Protein AF-A0A0D3FKT0-F1 (afdb_monomer)

Solvent-accessible surface area (backbone atoms only — not comparable to full-atom values): 11173 Å² total; per-residue (Å²): 140,78,88,78,88,78,88,80,82,78,73,91,83,66,67,69,68,57,51,53,51,50,54,48,52,31,49,53,40,42,51,51,52,52,51,52,50,49,51,51,51,47,45,71,74,46,76,48,68,84,78,52,82,82,67,52,76,68,54,46,69,65,47,48,63,56,52,58,47,51,55,48,51,50,45,38,72,75,40,48,54,61,45,40,11,54,54,31,15,48,52,30,25,51,51,42,51,53,50,42,39,74,74,69,36,56,91,43,61,66,63,62,68,60,24,51,52,38,15,49,45,17,28,63,47,52,14,48,49,51,53,56,48,51,56,50,51,53,71,73,56,78,69,85,55,82,72,47,53,63,53,48,51,54,47,46,62,48,55,48,47,54,53,48,52,54,51,49,49,54,51,50,29,62,75,66,72,53,58,74,66,59,43,54,50,53,46,61,67,50,52,55,59,62,67,70,74,110

Sequence (198 aa):
MGGGGFAGGSGGAGAGGGDGNKMLDRGINTAIVLGASTYALTKLLTVDHDYWHGWTIFEILRYMPEHNWSAYEEALKTNPVLAKMMISGVVYSLGDWIAQCYEGKPIFEFDRARMFRSGLVGFTLHGSLSHYYYHFCEALFPFKDWWVVPAKVVFDQTAWSAIWNSIYFVVLGFLRLESPATISSELKSTFWPMLTCS

Radius of gyration: 25.3 Å; Cα contacts (8 Å, |Δi|>4): 107; chains: 1; bounding box: 76×32×95 Å

Structure (mmCIF, N/CA/C/O backbone):
data_AF-A0A0D3FKT0-F1
#
_entry.id   AF-A0A0D3FKT0-F1
#
loop_
_atom_site.group_PDB
_atom_site.id
_atom_site.type_symbol
_atom_site.label_atom_id
_atom_site.label_alt_id
_atom_site.label_comp_id
_atom_site.label_asym_id
_atom_site.label_entity_id
_atom_site.label_seq_id
_atom_site.pdbx_PDB_ins_code
_atom_site.Cartn_x
_atom_site.Cartn_y
_atom_site.Cartn_z
_atom_site.occupancy
_atom_site.B_iso_or_equiv
_atom_site.auth_seq_id
_atom_site.auth_comp_id
_atom_site.auth_asym_id
_atom_site.auth_atom_id
_atom_site.pdbx_PDB_model_num
ATOM 1 N N . MET A 1 1 ? -42.216 19.915 60.630 1.00 38.91 1 MET A N 1
ATOM 2 C CA . MET A 1 1 ? -42.063 18.443 60.610 1.00 38.91 1 MET A CA 1
ATOM 3 C C . MET A 1 1 ? -41.826 18.056 59.160 1.00 38.91 1 MET A C 1
ATOM 5 O O . MET A 1 1 ? -42.691 18.346 58.359 1.00 38.91 1 MET A O 1
ATOM 9 N N . GLY A 1 2 ? -40.697 17.538 58.697 1.00 36.97 2 GLY A N 1
ATOM 10 C CA . GLY A 1 2 ? -39.492 17.031 59.340 1.00 36.97 2 GLY A CA 1
ATOM 11 C C . GLY A 1 2 ? -38.895 15.977 58.399 1.00 36.97 2 GLY A C 1
ATOM 12 O O . GLY A 1 2 ? -39.634 15.098 57.978 1.00 36.97 2 GLY A O 1
ATOM 13 N N . GLY A 1 3 ? -37.591 16.084 58.114 1.00 33.41 3 GLY A N 1
ATOM 14 C CA . GLY A 1 3 ? -36.742 15.036 57.521 1.00 33.41 3 GLY A CA 1
ATOM 15 C C . GLY A 1 3 ? -36.955 14.785 56.023 1.00 33.41 3 GLY A C 1
ATOM 16 O O . GLY A 1 3 ? -38.069 14.803 55.532 1.00 33.41 3 GLY A O 1
ATOM 17 N N . GLY A 1 4 ? -35.944 14.539 55.205 1.00 33.16 4 GLY A N 1
ATOM 18 C CA . GLY A 1 4 ? -34.535 14.248 55.440 1.00 33.16 4 GLY A CA 1
ATOM 19 C C . GLY A 1 4 ? -34.000 13.722 54.108 1.00 33.16 4 GLY A C 1
ATOM 20 O O . GLY A 1 4 ? -34.678 12.947 53.437 1.00 33.16 4 GLY A O 1
ATOM 21 N N . GLY A 1 5 ? -32.850 14.229 53.672 1.00 43.78 5 GLY A N 1
ATOM 22 C CA . GLY A 1 5 ? -32.293 13.914 52.362 1.00 43.78 5 GLY A CA 1
ATOM 23 C C . GLY A 1 5 ? -31.840 12.464 52.219 1.00 43.78 5 GLY A C 1
ATOM 24 O O . GLY A 1 5 ? -31.496 11.811 53.197 1.00 43.78 5 GLY A O 1
ATOM 25 N N . PHE A 1 6 ? -31.740 12.021 50.969 1.00 39.00 6 PHE A N 1
ATOM 26 C CA . PHE A 1 6 ? -30.767 11.016 50.562 1.00 39.00 6 PHE A CA 1
ATOM 27 C C . PHE A 1 6 ? -30.129 11.465 49.251 1.00 39.00 6 PHE A C 1
ATOM 29 O O . PHE A 1 6 ? -30.725 11.406 48.178 1.00 39.00 6 PHE A O 1
ATOM 36 N N . ALA A 1 7 ? -28.898 11.957 49.377 1.00 47.25 7 ALA A N 1
ATOM 37 C CA . ALA A 1 7 ? -27.956 12.059 48.282 1.00 47.25 7 ALA A CA 1
ATOM 38 C C . ALA A 1 7 ? -27.556 10.632 47.883 1.00 47.25 7 ALA A C 1
ATOM 40 O O . ALA A 1 7 ? -26.852 9.947 48.621 1.00 47.25 7 ALA A O 1
ATOM 41 N N . GLY A 1 8 ? -28.037 10.175 46.730 1.00 36.03 8 GLY A N 1
ATOM 42 C CA . GLY A 1 8 ? -27.595 8.940 46.092 1.00 36.03 8 GLY A CA 1
ATOM 43 C C . GLY A 1 8 ? -26.526 9.248 45.055 1.00 36.03 8 GLY A C 1
ATOM 44 O O . GLY A 1 8 ? -26.800 9.227 43.861 1.00 36.03 8 GLY A O 1
ATOM 45 N N . GLY A 1 9 ? -25.319 9.582 45.510 1.00 43.28 9 GLY A N 1
ATOM 46 C CA . GLY A 1 9 ? -24.141 9.569 44.654 1.00 43.28 9 GLY A CA 1
ATOM 47 C C . GLY A 1 9 ? -23.719 8.125 44.392 1.00 43.28 9 GLY A C 1
ATOM 48 O O . GLY A 1 9 ? -23.106 7.503 45.250 1.00 43.28 9 GLY A O 1
ATOM 49 N N . SER A 1 10 ? -24.024 7.600 43.208 1.00 41.62 10 SER A N 1
ATOM 50 C CA . SER A 1 10 ? -23.277 6.493 42.602 1.00 41.62 10 SER A CA 1
ATOM 51 C C . SER A 1 10 ? -22.387 7.128 41.529 1.00 41.62 10 SER A C 1
ATOM 53 O O . SER A 1 10 ? -22.846 7.446 40.438 1.00 41.62 10 SER A O 1
ATOM 55 N N . GLY A 1 11 ? -21.156 7.529 41.836 1.00 36.78 11 GLY A N 1
ATOM 56 C CA . GLY A 1 11 ? -20.119 6.604 42.278 1.00 36.78 11 GLY A CA 1
ATOM 57 C C . GLY A 1 11 ? -19.616 5.874 41.039 1.00 36.78 11 GLY A C 1
ATOM 58 O O . GLY A 1 11 ? -20.081 4.781 40.732 1.00 36.78 11 GLY A O 1
ATOM 59 N N . GLY A 1 12 ? -18.747 6.548 40.282 1.00 46.91 12 GLY A N 1
ATOM 60 C CA . GLY A 1 12 ? -18.164 6.042 39.049 1.00 46.91 12 GLY A CA 1
ATOM 61 C C . GLY A 1 12 ? -17.450 4.710 39.264 1.00 46.91 12 GLY A C 1
ATOM 62 O O . GLY A 1 12 ? -16.476 4.626 40.003 1.00 46.91 12 GLY A O 1
ATOM 63 N N . ALA A 1 13 ? -17.919 3.683 38.568 1.00 44.53 13 ALA A N 1
ATOM 64 C CA . ALA A 1 13 ? -17.244 2.405 38.415 1.00 44.53 13 ALA A CA 1
ATOM 65 C C . ALA A 1 13 ? -17.418 1.978 36.953 1.00 44.53 13 ALA A C 1
ATOM 67 O O . ALA A 1 13 ? -18.362 1.286 36.591 1.00 44.53 13 ALA A O 1
ATOM 68 N N . GLY A 1 14 ? -16.550 2.494 36.083 1.00 42.53 14 GLY A N 1
ATOM 69 C CA . GLY A 1 14 ? -16.588 2.190 34.647 1.00 42.53 14 GLY A CA 1
ATOM 70 C C . GLY A 1 14 ? -15.489 2.859 33.821 1.00 42.53 14 GLY A C 1
ATOM 71 O O . GLY A 1 14 ? -15.154 2.371 32.749 1.00 42.53 14 GLY A O 1
ATOM 72 N N . ALA A 1 15 ? -14.867 3.928 34.329 1.00 50.09 15 ALA A N 1
ATOM 73 C CA . ALA A 1 15 ? -13.855 4.676 33.579 1.00 50.09 15 ALA A CA 1
ATOM 74 C C . ALA A 1 15 ? -12.490 3.956 33.475 1.00 50.09 15 ALA A C 1
ATOM 76 O O . ALA A 1 15 ? -11.813 4.064 32.460 1.00 50.09 15 ALA A O 1
ATOM 77 N N . GLY A 1 16 ? -12.095 3.162 34.479 1.00 48.28 16 GLY A N 1
ATOM 78 C CA . GLY A 1 16 ? -10.735 2.597 34.545 1.00 48.28 16 GLY A CA 1
ATOM 79 C C . GLY A 1 16 ? -10.446 1.436 33.583 1.00 48.28 16 GLY A C 1
ATOM 80 O O . GLY A 1 16 ? -9.328 1.310 33.093 1.00 48.28 16 GLY A O 1
ATOM 81 N N . GLY A 1 17 ? -11.440 0.592 33.283 1.00 55.56 17 GLY A N 1
ATOM 82 C CA . GLY A 1 17 ? -11.252 -0.572 32.402 1.00 55.56 17 GLY A CA 1
ATOM 83 C C . GLY A 1 17 ? -11.238 -0.214 30.913 1.00 55.56 17 GLY A C 1
ATOM 84 O O . GLY A 1 17 ? -10.473 -0.787 30.141 1.00 55.56 17 GLY A O 1
ATOM 85 N N . GLY A 1 18 ? -12.055 0.767 30.514 1.00 62.66 18 GLY A N 1
ATOM 86 C CA . GLY A 1 18 ? -12.135 1.226 29.126 1.00 62.66 18 GLY A CA 1
ATOM 87 C C . GLY A 1 18 ? -10.907 2.024 28.691 1.00 62.66 18 GLY A C 1
ATOM 88 O O . GLY A 1 18 ? -10.413 1.828 27.581 1.00 62.66 18 GLY A O 1
ATOM 89 N N . ASP A 1 19 ? -10.378 2.878 29.567 1.00 71.00 19 ASP A N 1
ATOM 90 C CA . ASP A 1 19 ? -9.219 3.714 29.239 1.00 71.00 19 ASP A CA 1
ATOM 91 C C . ASP A 1 19 ? -7.912 2.914 29.217 1.00 71.00 19 ASP A C 1
ATOM 93 O O . ASP A 1 19 ? -7.084 3.126 28.331 1.00 71.00 19 ASP A O 1
ATOM 97 N N . GLY A 1 20 ? -7.758 1.920 30.101 1.00 77.19 20 GLY A N 1
ATOM 98 C CA . GLY A 1 20 ? -6.614 1.005 30.067 1.00 77.19 20 GLY A CA 1
ATOM 99 C C . GLY A 1 20 ? -6.526 0.212 28.758 1.00 77.19 20 GLY A C 1
ATOM 100 O O . GLY A 1 20 ? -5.451 0.108 28.168 1.00 77.19 20 GLY A O 1
ATOM 101 N N . ASN A 1 21 ? -7.663 -0.280 28.254 1.00 83.06 21 ASN A N 1
ATOM 102 C CA . ASN A 1 21 ? -7.702 -1.030 26.998 1.00 83.06 21 ASN A CA 1
ATOM 103 C C . ASN A 1 21 ? -7.417 -0.131 25.780 1.00 83.06 21 ASN A C 1
ATOM 105 O O . ASN A 1 21 ? -6.670 -0.520 24.887 1.00 83.06 21 ASN A O 1
ATOM 109 N N . LYS A 1 22 ? -7.918 1.113 25.785 1.00 82.06 22 LYS A N 1
ATOM 110 C CA . LYS A 1 22 ? -7.603 2.113 24.748 1.00 82.06 22 LYS A CA 1
ATOM 111 C C . LYS A 1 22 ? -6.124 2.494 24.731 1.00 82.06 22 LYS A C 1
ATOM 113 O O . LYS A 1 22 ? -5.530 2.598 23.660 1.00 82.06 22 LYS A O 1
ATOM 118 N N . MET A 1 23 ? -5.513 2.699 25.899 1.00 85.12 23 MET A N 1
ATOM 119 C CA . MET A 1 23 ? -4.080 2.998 25.994 1.00 85.12 23 MET A CA 1
ATOM 120 C C . MET A 1 23 ? -3.227 1.823 25.508 1.00 85.12 23 MET A C 1
ATOM 122 O O . MET A 1 23 ? -2.237 2.048 24.811 1.00 85.12 23 MET A O 1
ATOM 126 N N . LEU A 1 24 ? -3.628 0.586 25.823 1.00 87.88 24 LEU A N 1
ATOM 127 C CA . LEU A 1 24 ? -2.976 -0.625 25.326 1.00 87.88 24 LEU A CA 1
ATOM 128 C C . LEU A 1 24 ? -3.086 -0.737 23.800 1.00 87.88 24 LEU A C 1
ATOM 130 O O . LEU A 1 24 ? -2.071 -0.916 23.131 1.00 87.88 24 LEU A O 1
ATOM 134 N N . ASP A 1 25 ? -4.285 -0.572 23.239 1.00 86.81 25 ASP A N 1
ATOM 135 C CA . ASP A 1 25 ? -4.506 -0.624 21.791 1.00 86.81 25 ASP A CA 1
ATOM 136 C C . ASP A 1 25 ? -3.706 0.448 21.052 1.00 86.81 25 ASP A C 1
ATOM 138 O O . ASP A 1 25 ? -3.034 0.156 20.059 1.00 86.81 25 ASP A O 1
ATOM 142 N N . ARG A 1 26 ? -3.684 1.672 21.587 1.00 88.12 26 ARG A N 1
ATOM 143 C CA . ARG A 1 26 ? -2.866 2.760 21.049 1.00 88.12 26 ARG A CA 1
ATOM 144 C C . ARG A 1 26 ? -1.376 2.454 21.137 1.00 88.12 26 ARG A C 1
ATOM 146 O O . ARG A 1 26 ? -0.636 2.755 20.201 1.00 88.12 26 ARG A O 1
ATOM 153 N N . GLY A 1 27 ? -0.929 1.836 22.230 1.00 89.56 27 GLY A N 1
ATOM 154 C CA . GLY A 1 27 ? 0.448 1.378 22.399 1.00 89.56 27 GLY A CA 1
ATOM 155 C C . GLY A 1 27 ? 0.843 0.342 21.347 1.00 89.56 27 GLY A C 1
ATOM 156 O O . GLY A 1 27 ? 1.885 0.484 20.708 1.00 89.56 27 GLY A O 1
ATOM 157 N N . ILE A 1 28 ? -0.017 -0.649 21.095 1.00 89.06 28 ILE A N 1
ATOM 158 C CA . ILE A 1 28 ? 0.224 -1.673 20.071 1.00 89.06 28 ILE A CA 1
ATOM 159 C C . ILE A 1 28 ? 0.245 -1.048 18.672 1.00 89.06 28 ILE A C 1
ATOM 161 O O . ILE A 1 28 ? 1.155 -1.323 17.894 1.00 89.06 28 ILE A O 1
ATOM 165 N N . ASN A 1 29 ? -0.712 -0.180 18.348 1.00 90.38 29 ASN A N 1
ATOM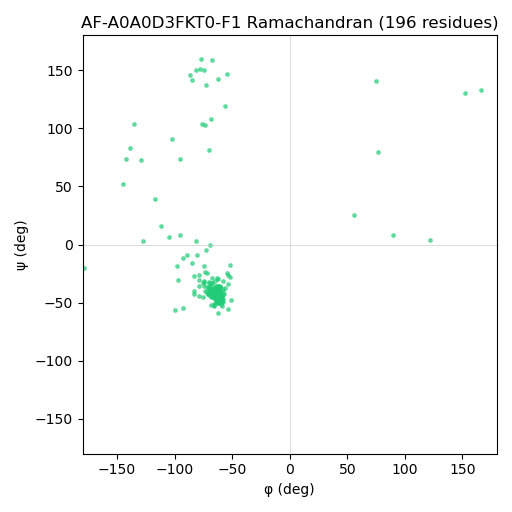 166 C CA . ASN A 1 29 ? -0.748 0.516 17.061 1.00 90.38 29 ASN A CA 1
ATOM 167 C C . ASN A 1 29 ? 0.498 1.382 16.844 1.00 90.38 29 ASN A C 1
ATOM 169 O O . ASN A 1 29 ? 1.088 1.360 15.765 1.00 90.38 29 ASN A O 1
ATOM 173 N N . THR A 1 30 ? 0.940 2.095 17.881 1.00 89.94 30 THR A N 1
ATOM 174 C CA . THR A 1 30 ? 2.174 2.890 17.843 1.00 89.94 30 THR A CA 1
ATOM 175 C C . THR A 1 30 ? 3.385 1.996 17.588 1.00 89.94 30 THR A C 1
ATOM 177 O O . THR A 1 30 ? 4.203 2.309 16.727 1.00 89.94 30 THR A O 1
ATOM 180 N N . ALA A 1 31 ? 3.482 0.851 18.270 1.00 90.50 31 ALA A N 1
ATOM 181 C CA . ALA A 1 31 ? 4.562 -0.107 18.056 1.00 90.50 31 ALA A CA 1
ATOM 182 C C . ALA A 1 31 ? 4.560 -0.687 16.632 1.00 90.50 31 ALA A C 1
ATOM 184 O O . ALA A 1 31 ? 5.625 -0.814 16.032 1.00 90.50 31 ALA A O 1
ATOM 185 N N . ILE A 1 32 ? 3.385 -0.982 16.061 1.00 88.69 32 ILE A N 1
ATOM 186 C CA . ILE A 1 32 ? 3.254 -1.442 14.670 1.00 88.69 32 ILE A CA 1
ATOM 187 C C . ILE A 1 32 ? 3.751 -0.366 13.704 1.00 88.69 32 ILE A C 1
ATOM 189 O O . ILE A 1 32 ? 4.578 -0.659 12.845 1.00 88.69 32 ILE A O 1
ATOM 193 N N . VAL A 1 33 ? 3.282 0.876 13.851 1.00 88.69 33 VAL A N 1
ATOM 194 C CA . VAL A 1 33 ? 3.661 1.981 12.958 1.00 88.69 33 VAL A CA 1
ATOM 195 C C . VAL A 1 33 ? 5.153 2.273 13.060 1.00 88.69 33 VAL A C 1
ATOM 197 O O . VAL A 1 33 ? 5.823 2.372 12.033 1.00 88.69 33 VAL A O 1
ATOM 200 N N . LEU A 1 34 ? 5.696 2.364 14.275 1.00 88.69 34 LEU A N 1
ATOM 201 C CA . LEU A 1 34 ? 7.123 2.598 14.487 1.00 88.69 34 LEU A CA 1
ATOM 202 C C . LEU A 1 34 ? 7.964 1.432 13.973 1.00 88.69 34 LEU A C 1
ATOM 204 O O . LEU A 1 34 ? 8.966 1.668 13.307 1.00 88.69 34 LEU A O 1
ATOM 208 N N . GLY A 1 35 ? 7.555 0.190 14.232 1.00 89.12 35 GLY A N 1
ATOM 209 C CA . GLY A 1 35 ? 8.248 -1.006 13.761 1.00 89.12 35 GLY A CA 1
ATOM 210 C C . GLY A 1 35 ? 8.256 -1.107 12.237 1.00 89.12 35 GLY A C 1
ATOM 211 O O . GLY A 1 35 ? 9.314 -1.308 11.648 1.00 89.12 35 GLY A O 1
ATOM 212 N N . ALA A 1 36 ? 7.110 -0.888 11.588 1.00 85.88 36 ALA A N 1
ATOM 213 C CA . ALA A 1 36 ? 6.996 -0.883 10.132 1.00 85.88 36 ALA A CA 1
ATOM 214 C C . ALA A 1 36 ? 7.793 0.267 9.501 1.00 85.88 36 ALA A C 1
ATOM 216 O O . ALA A 1 36 ? 8.522 0.045 8.537 1.00 85.88 36 ALA A O 1
ATOM 217 N N . SER A 1 37 ? 7.716 1.474 10.072 1.00 84.31 37 SER A N 1
ATOM 218 C CA . SER A 1 37 ? 8.476 2.639 9.599 1.00 84.31 37 SER A CA 1
ATOM 219 C C . SER A 1 37 ? 9.977 2.428 9.767 1.00 84.31 37 SER A C 1
ATOM 221 O O . SER A 1 37 ? 10.742 2.691 8.847 1.00 84.31 37 SER A O 1
ATOM 223 N N . THR A 1 38 ? 10.401 1.892 10.913 1.00 86.44 38 THR A N 1
ATOM 224 C CA . THR A 1 38 ? 11.806 1.564 11.178 1.00 86.44 38 THR A CA 1
ATOM 225 C C . THR A 1 38 ? 12.283 0.481 10.225 1.00 86.44 38 THR A C 1
ATOM 227 O O . THR A 1 38 ? 13.324 0.658 9.614 1.00 86.44 38 THR A O 1
ATOM 230 N N . TYR A 1 39 ? 11.517 -0.593 10.016 1.00 84.69 39 TYR A N 1
ATOM 231 C CA . TYR A 1 39 ? 11.864 -1.644 9.058 1.00 84.69 39 TYR A CA 1
ATOM 232 C C . TYR A 1 39 ? 11.970 -1.108 7.627 1.00 84.69 39 TYR A C 1
ATOM 234 O O . TYR A 1 39 ? 12.933 -1.424 6.934 1.00 84.69 39 TYR A O 1
ATOM 242 N N . ALA A 1 40 ? 11.018 -0.277 7.191 1.00 81.19 40 ALA A N 1
ATOM 243 C CA . ALA A 1 40 ? 11.034 0.342 5.869 1.00 81.19 40 ALA A CA 1
ATOM 244 C C . ALA A 1 40 ? 12.239 1.273 5.697 1.00 81.19 40 ALA A C 1
ATOM 246 O O . ALA A 1 40 ? 12.926 1.186 4.685 1.00 81.19 40 ALA A O 1
ATOM 247 N N . LEU A 1 41 ? 12.541 2.107 6.698 1.00 80.31 41 LEU A N 1
ATOM 248 C CA . LEU A 1 41 ? 13.728 2.962 6.710 1.00 80.31 41 LEU A CA 1
ATOM 249 C C . LEU A 1 41 ? 15.011 2.137 6.741 1.00 80.31 41 LEU A C 1
ATOM 251 O O . LEU A 1 41 ? 15.929 2.434 5.994 1.00 80.31 41 LEU A O 1
ATOM 255 N N . THR A 1 42 ? 15.076 1.083 7.554 1.00 78.50 42 THR A N 1
ATOM 256 C CA . THR A 1 42 ? 16.220 0.173 7.585 1.00 78.50 42 THR A CA 1
ATOM 257 C C . THR A 1 42 ? 16.402 -0.457 6.221 1.00 78.50 42 THR A C 1
ATOM 259 O O . THR A 1 42 ? 17.486 -0.343 5.689 1.00 78.50 42 THR A O 1
ATOM 262 N N . LYS A 1 43 ? 15.371 -1.039 5.602 1.00 75.25 43 LYS A N 1
ATOM 263 C CA . LYS A 1 43 ? 15.483 -1.607 4.254 1.00 75.25 43 LYS A CA 1
ATOM 264 C C . LYS A 1 43 ? 15.877 -0.560 3.221 1.00 75.25 43 LYS A C 1
ATOM 266 O O . LYS A 1 43 ? 16.782 -0.818 2.449 1.00 75.25 43 LYS A O 1
ATOM 271 N N . LEU A 1 44 ? 15.291 0.630 3.255 1.00 71.75 44 LEU A N 1
ATOM 272 C CA . LEU A 1 44 ? 15.674 1.724 2.365 1.00 71.75 44 LEU A CA 1
ATOM 273 C C . LEU A 1 44 ? 17.148 2.128 2.549 1.00 71.75 44 LEU A C 1
ATOM 275 O O . LEU A 1 44 ? 17.822 2.421 1.571 1.00 71.75 44 LEU A O 1
ATOM 279 N N . LEU A 1 45 ? 17.656 2.097 3.784 1.00 69.62 45 LEU A N 1
ATOM 280 C CA . LEU A 1 45 ? 19.040 2.425 4.142 1.00 69.62 45 LEU A CA 1
ATOM 281 C C . LEU A 1 45 ? 20.006 1.228 4.105 1.00 69.62 45 LEU A C 1
ATOM 283 O O . LEU A 1 45 ? 21.197 1.423 4.283 1.00 69.62 45 LEU A O 1
ATOM 287 N N . THR A 1 46 ? 19.544 -0.009 3.947 1.00 66.12 46 THR A N 1
ATOM 288 C CA . THR A 1 46 ? 20.401 -1.211 3.987 1.00 66.12 46 THR A CA 1
ATOM 289 C C . THR A 1 46 ? 20.226 -2.112 2.779 1.00 66.12 46 THR A C 1
ATOM 291 O O . THR A 1 46 ? 20.883 -3.150 2.718 1.00 66.12 46 THR A O 1
ATOM 294 N N . VAL A 1 47 ? 19.387 -1.711 1.814 1.00 60.38 47 VAL A N 1
ATOM 295 C CA . VAL A 1 47 ? 19.114 -2.433 0.561 1.00 60.38 47 VAL A CA 1
ATOM 296 C C . VAL A 1 47 ? 20.387 -2.794 -0.192 1.00 60.38 47 VAL A C 1
ATOM 298 O O . VAL A 1 47 ? 20.343 -3.733 -0.974 1.00 60.38 47 VAL A O 1
ATOM 301 N N . ASP A 1 48 ? 21.517 -2.148 0.115 1.00 59.81 48 ASP A N 1
ATOM 302 C CA . ASP A 1 48 ? 22.798 -2.545 -0.448 1.00 59.81 48 ASP A CA 1
ATOM 303 C C . ASP A 1 48 ? 24.006 -2.385 0.489 1.00 59.81 48 ASP A C 1
ATOM 305 O O . ASP A 1 48 ? 25.029 -1.815 0.126 1.00 59.81 48 ASP A O 1
ATOM 309 N N . HIS A 1 49 ? 23.939 -2.927 1.711 1.00 56.62 49 HIS A N 1
ATOM 310 C CA . HIS A 1 49 ? 25.098 -2.917 2.624 1.00 56.62 49 HIS A CA 1
ATOM 311 C C . HIS A 1 49 ? 26.376 -3.529 1.994 1.00 56.62 49 HIS A C 1
ATOM 313 O O . HIS A 1 49 ? 27.487 -3.155 2.369 1.00 56.62 49 HIS A O 1
ATOM 319 N N . ASP A 1 50 ? 26.244 -4.413 1.001 1.00 55.31 50 ASP A N 1
ATOM 320 C CA . ASP A 1 50 ? 27.381 -5.019 0.299 1.00 55.31 50 ASP A CA 1
ATOM 321 C C . ASP A 1 50 ? 28.014 -4.085 -0.755 1.00 55.31 50 ASP A C 1
ATOM 323 O O . ASP A 1 50 ? 29.236 -4.101 -0.920 1.00 55.31 50 ASP A O 1
ATOM 327 N N . TYR A 1 51 ? 27.240 -3.189 -1.385 1.00 51.75 51 TYR A N 1
ATOM 328 C CA . TYR A 1 51 ? 27.738 -2.192 -2.352 1.00 51.75 51 TYR A CA 1
ATOM 329 C C . TYR A 1 51 ? 28.269 -0.910 -1.689 1.00 51.75 51 TYR A C 1
ATOM 331 O O . TYR A 1 51 ? 28.987 -0.135 -2.318 1.00 51.75 51 TYR A O 1
ATOM 339 N N . TRP A 1 52 ? 27.941 -0.677 -0.414 1.00 54.47 52 TRP A N 1
ATOM 340 C CA . TRP A 1 52 ? 28.225 0.574 0.308 1.00 54.47 52 TRP A CA 1
ATOM 341 C C . TRP A 1 52 ? 29.651 0.695 0.859 1.00 54.47 52 TRP A C 1
ATOM 343 O O . TRP A 1 52 ? 29.976 1.685 1.521 1.00 54.47 52 TRP A O 1
ATOM 353 N N . HIS A 1 53 ? 30.527 -0.276 0.603 1.00 53.53 53 HIS A N 1
ATOM 354 C CA . HIS A 1 53 ? 31.907 -0.244 1.082 1.00 53.53 53 HIS A CA 1
ATOM 355 C C . HIS A 1 53 ? 32.728 0.839 0.347 1.00 53.53 53 HIS A C 1
A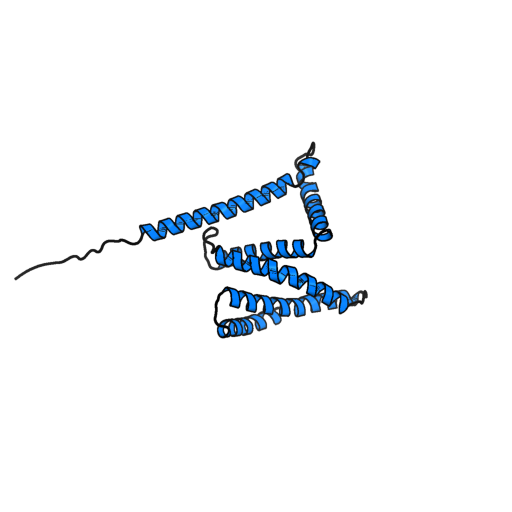TOM 357 O O . HIS A 1 53 ? 33.471 0.546 -0.585 1.00 53.53 53 HIS A O 1
ATOM 363 N N . GLY A 1 54 ? 32.606 2.100 0.784 1.00 63.62 54 GLY A N 1
ATOM 364 C CA . GLY A 1 54 ? 33.454 3.226 0.364 1.00 63.62 54 GLY A CA 1
ATOM 365 C C . GLY A 1 54 ? 32.752 4.433 -0.273 1.00 63.62 54 GLY A C 1
ATOM 366 O O . GLY A 1 54 ? 33.451 5.351 -0.693 1.00 63.62 54 GLY A O 1
ATOM 367 N N . TRP A 1 55 ? 31.417 4.466 -0.357 1.00 66.19 55 TRP A N 1
ATOM 368 C CA . TRP A 1 55 ? 30.675 5.572 -0.992 1.00 66.19 55 TRP A CA 1
ATOM 369 C C . TRP A 1 55 ? 30.378 6.728 -0.025 1.00 66.19 55 TRP A C 1
ATOM 371 O O . TRP A 1 55 ? 30.118 6.533 1.163 1.00 66.19 55 TRP A O 1
ATOM 381 N N . THR A 1 56 ? 30.384 7.956 -0.540 1.00 76.31 56 THR A N 1
ATOM 382 C CA . THR A 1 56 ? 30.009 9.171 0.196 1.00 76.31 56 THR A CA 1
ATOM 383 C C . THR A 1 56 ? 28.485 9.309 0.334 1.00 76.31 56 THR A C 1
ATOM 385 O O . THR A 1 56 ? 27.718 8.761 -0.454 1.00 76.31 56 THR A O 1
ATOM 388 N N . ILE A 1 57 ? 28.012 10.108 1.305 1.00 74.75 57 ILE A N 1
ATOM 389 C CA . ILE A 1 57 ? 26.570 10.377 1.526 1.00 74.75 57 ILE A CA 1
ATOM 390 C C . ILE A 1 57 ? 25.872 10.888 0.252 1.00 74.75 57 ILE A C 1
ATOM 392 O O . ILE A 1 57 ? 24.709 10.574 0.006 1.00 74.75 57 ILE A O 1
ATOM 396 N N . PHE A 1 58 ? 26.578 11.663 -0.574 1.00 74.12 58 PHE A N 1
ATOM 397 C CA . PHE A 1 58 ? 26.043 12.175 -1.835 1.00 74.12 58 PHE A CA 1
ATOM 398 C C . PHE A 1 58 ? 25.823 11.061 -2.868 1.00 74.12 58 PHE A C 1
ATOM 400 O O . PHE A 1 58 ? 24.793 11.037 -3.539 1.00 74.12 58 PHE A O 1
ATOM 407 N N . GLU A 1 59 ? 26.758 10.118 -2.969 1.00 71.12 59 GLU A N 1
ATOM 408 C CA . GLU A 1 59 ? 26.651 8.961 -3.864 1.00 71.12 59 GLU A CA 1
ATOM 409 C C . GLU A 1 59 ? 25.549 8.009 -3.402 1.00 71.12 59 GLU A C 1
ATOM 411 O O . GLU A 1 59 ? 24.742 7.567 -4.217 1.00 71.12 59 GLU A O 1
ATOM 416 N N . ILE A 1 60 ? 25.438 7.790 -2.089 1.00 72.38 60 ILE A N 1
ATOM 417 C CA . ILE A 1 60 ? 24.336 7.043 -1.477 1.00 72.38 60 ILE A CA 1
ATOM 418 C C . ILE A 1 60 ? 22.992 7.652 -1.915 1.00 72.38 60 ILE A C 1
ATOM 420 O O . ILE A 1 60 ? 22.198 6.977 -2.561 1.00 72.38 60 ILE A O 1
ATOM 424 N N . LEU A 1 61 ? 22.760 8.952 -1.702 1.00 77.12 61 LEU A N 1
ATOM 425 C CA . LEU A 1 61 ? 21.498 9.601 -2.096 1.00 77.12 61 LEU A CA 1
ATOM 426 C C . LEU A 1 61 ? 21.226 9.581 -3.610 1.00 77.12 61 LEU A C 1
ATOM 428 O O . LEU A 1 61 ? 20.067 9.586 -4.026 1.00 77.12 61 LEU A O 1
ATOM 432 N N . ARG A 1 62 ? 22.276 9.576 -4.437 1.00 77.50 62 ARG A N 1
ATOM 433 C CA . ARG A 1 62 ? 22.169 9.562 -5.901 1.00 77.50 62 ARG A CA 1
ATOM 434 C C . ARG A 1 62 ? 21.779 8.184 -6.441 1.00 77.50 62 ARG A C 1
ATOM 436 O O . ARG A 1 62 ? 20.910 8.125 -7.307 1.00 77.50 62 ARG A O 1
ATOM 443 N N . TYR A 1 63 ? 22.408 7.119 -5.946 1.00 71.12 63 TYR A N 1
ATOM 444 C CA . TYR A 1 63 ? 22.283 5.759 -6.486 1.00 71.12 63 TYR A CA 1
ATOM 445 C C . TYR A 1 63 ? 21.282 4.880 -5.719 1.00 71.12 63 TYR A C 1
ATOM 447 O O . TYR A 1 63 ? 20.763 3.918 -6.281 1.00 71.12 63 TYR A O 1
ATOM 455 N N . MET A 1 64 ? 20.925 5.238 -4.477 1.00 72.31 64 MET A N 1
ATOM 456 C CA . MET A 1 64 ? 19.889 4.543 -3.694 1.00 72.31 64 MET A CA 1
ATOM 457 C C . MET A 1 64 ? 18.566 4.354 -4.457 1.00 72.31 64 MET A C 1
ATOM 459 O O . MET A 1 64 ? 18.048 3.236 -4.451 1.00 72.31 64 MET A O 1
ATOM 463 N N . PRO A 1 65 ? 17.992 5.382 -5.121 1.00 77.88 65 PRO A N 1
ATOM 464 C CA . PRO A 1 65 ? 16.740 5.204 -5.852 1.00 77.88 65 PRO A CA 1
ATOM 465 C C . PRO A 1 65 ? 16.881 4.234 -7.029 1.00 77.88 65 PRO A C 1
ATOM 467 O O . PRO A 1 65 ? 15.963 3.467 -7.301 1.00 77.88 65 PRO A O 1
ATOM 470 N N . GLU A 1 66 ? 18.030 4.254 -7.707 1.00 76.88 66 GLU A N 1
ATOM 471 C CA . GLU A 1 66 ? 18.310 3.421 -8.877 1.00 76.88 66 GLU A CA 1
ATOM 472 C C . GLU A 1 66 ? 18.458 1.942 -8.495 1.00 76.88 66 GLU A C 1
ATOM 474 O O . GLU A 1 66 ? 17.857 1.078 -9.129 1.00 76.88 66 GLU A O 1
ATOM 479 N N . HIS A 1 67 ? 19.174 1.645 -7.409 1.00 76.81 67 HIS A N 1
ATOM 480 C CA . HIS A 1 67 ? 19.356 0.274 -6.918 1.00 76.81 67 HIS A CA 1
ATOM 481 C C . HIS A 1 67 ? 18.059 -0.307 -6.342 1.00 76.81 67 HIS A C 1
ATOM 483 O O . HIS A 1 67 ? 17.699 -1.458 -6.587 1.00 76.81 67 HIS A O 1
ATOM 489 N N . ASN A 1 68 ? 17.297 0.504 -5.605 1.00 75.56 68 ASN A N 1
ATOM 490 C CA . ASN A 1 68 ? 16.006 0.068 -5.087 1.00 75.56 68 ASN A CA 1
ATOM 491 C C . ASN A 1 68 ? 15.009 -0.203 -6.233 1.00 75.56 68 ASN A C 1
ATOM 493 O O . ASN A 1 68 ? 14.160 -1.090 -6.128 1.00 75.56 68 ASN A O 1
ATOM 497 N N . TRP A 1 69 ? 15.134 0.536 -7.340 1.00 74.88 69 TRP A N 1
ATOM 498 C CA . TRP A 1 69 ? 14.370 0.306 -8.563 1.00 74.88 69 TRP A CA 1
ATOM 499 C C . TRP A 1 69 ? 14.796 -0.972 -9.299 1.00 74.88 69 TRP A C 1
ATOM 501 O O . TRP A 1 69 ? 13.934 -1.741 -9.721 1.00 74.88 69 TRP A O 1
ATOM 511 N N . SER A 1 70 ? 16.097 -1.248 -9.420 1.00 76.81 70 SER A N 1
ATOM 512 C CA . SER A 1 70 ? 16.585 -2.460 -10.092 1.00 76.81 70 SER A CA 1
ATOM 513 C C . SER A 1 70 ? 16.201 -3.739 -9.337 1.00 76.81 70 SER A C 1
ATOM 515 O O . SER A 1 70 ? 15.688 -4.672 -9.955 1.00 76.81 70 SER A O 1
ATOM 517 N N . ALA A 1 71 ? 16.329 -3.758 -8.006 1.00 73.19 71 ALA A N 1
ATOM 518 C CA . ALA A 1 71 ? 15.879 -4.872 -7.167 1.00 73.19 71 ALA A CA 1
ATOM 519 C C . ALA A 1 71 ? 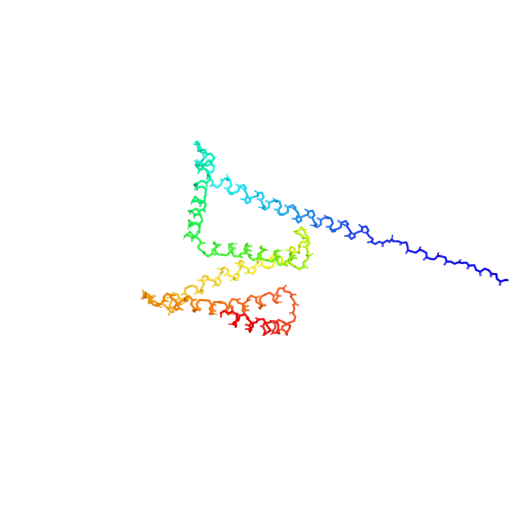14.357 -5.094 -7.267 1.00 73.19 71 ALA A C 1
ATOM 521 O O . ALA A 1 71 ? 13.871 -6.228 -7.311 1.00 73.19 71 ALA A O 1
ATOM 522 N N . TYR A 1 72 ? 13.589 -4.005 -7.350 1.00 69.50 72 TYR A N 1
ATOM 523 C CA . TYR A 1 72 ? 12.153 -4.058 -7.605 1.00 69.50 72 TYR A CA 1
ATOM 524 C C . TYR A 1 72 ? 11.829 -4.658 -8.983 1.00 69.50 72 TYR A C 1
ATOM 526 O O . TYR A 1 72 ? 10.975 -5.542 -9.086 1.00 69.50 72 TYR A O 1
ATOM 534 N N . GLU A 1 73 ? 12.523 -4.228 -10.040 1.00 76.12 73 GLU A N 1
ATOM 535 C CA . GLU A 1 73 ? 12.369 -4.804 -11.377 1.00 76.12 73 GLU A CA 1
ATOM 536 C C . GLU A 1 73 ? 12.734 -6.291 -11.421 1.00 76.12 73 GLU A C 1
ATOM 538 O O . GLU A 1 73 ? 12.074 -7.065 -12.113 1.00 76.12 73 GLU A O 1
ATOM 543 N N . GLU A 1 74 ? 13.773 -6.708 -10.703 1.00 78.12 74 GLU A N 1
ATOM 544 C CA . GLU A 1 74 ? 14.181 -8.109 -10.619 1.00 78.12 74 GLU A CA 1
ATOM 545 C C . GLU A 1 74 ? 13.121 -8.962 -9.908 1.00 78.12 74 GLU A C 1
ATOM 547 O O . GLU A 1 74 ? 12.745 -10.031 -10.400 1.00 78.12 74 GLU A O 1
ATOM 552 N N . ALA A 1 75 ? 12.554 -8.461 -8.806 1.00 70.25 75 ALA A N 1
ATOM 553 C CA . ALA A 1 75 ? 11.441 -9.109 -8.118 1.00 70.25 75 ALA A CA 1
ATOM 554 C C . ALA A 1 75 ? 10.196 -9.224 -9.018 1.00 70.25 75 ALA A C 1
ATOM 556 O O . ALA A 1 75 ? 9.545 -10.274 -9.047 1.00 70.25 75 ALA A O 1
ATOM 557 N N . LEU A 1 76 ? 9.898 -8.181 -9.804 1.00 72.88 76 LEU A N 1
ATOM 558 C CA . LEU A 1 76 ? 8.833 -8.201 -10.811 1.00 72.88 76 LEU A CA 1
ATOM 559 C C . LEU A 1 76 ? 9.093 -9.224 -11.922 1.00 72.88 76 LEU A C 1
ATOM 561 O O . LEU A 1 76 ? 8.158 -9.902 -12.339 1.00 72.88 76 LEU A O 1
ATOM 565 N N . LYS A 1 77 ? 10.331 -9.340 -12.413 1.00 72.56 77 LYS A N 1
ATOM 566 C CA . LYS A 1 77 ? 10.700 -10.293 -13.475 1.00 72.56 77 LYS A CA 1
ATOM 567 C C . LYS A 1 77 ? 10.644 -11.738 -12.979 1.00 72.56 77 LYS A C 1
ATOM 569 O O . LYS A 1 77 ? 10.214 -12.617 -13.719 1.00 72.56 77 LYS A O 1
ATOM 574 N N . THR A 1 78 ? 11.038 -11.974 -11.729 1.00 77.94 78 THR A N 1
ATOM 575 C CA . THR A 1 78 ? 11.131 -13.323 -11.154 1.00 77.94 78 THR A CA 1
ATOM 576 C C . THR A 1 78 ? 9.765 -13.866 -10.737 1.00 77.94 78 THR A C 1
ATOM 578 O O . THR A 1 78 ? 9.454 -15.020 -11.014 1.00 77.94 78 THR A O 1
ATOM 581 N N . ASN A 1 79 ? 8.930 -13.051 -10.082 1.00 76.38 79 ASN A N 1
ATOM 582 C CA . ASN A 1 79 ? 7.602 -13.463 -9.617 1.00 76.38 79 ASN A CA 1
ATOM 583 C C . ASN A 1 79 ? 6.576 -12.322 -9.776 1.00 76.38 79 ASN A C 1
ATOM 585 O O . ASN A 1 79 ? 6.140 -11.733 -8.780 1.00 76.38 79 ASN A O 1
ATOM 589 N N . PRO A 1 80 ? 6.138 -12.019 -11.013 1.00 72.69 80 PRO A N 1
ATOM 590 C CA . PRO A 1 80 ? 5.316 -10.842 -11.311 1.00 72.69 80 PRO A CA 1
ATOM 591 C C . PRO A 1 80 ? 3.974 -10.832 -10.575 1.00 72.69 80 PRO A C 1
ATOM 593 O O . PRO A 1 80 ? 3.501 -9.775 -10.161 1.00 72.69 80 PRO A O 1
ATOM 596 N N . VAL A 1 81 ? 3.355 -12.001 -10.390 1.00 76.94 81 VAL A N 1
ATOM 597 C CA . VAL A 1 81 ? 2.068 -12.130 -9.688 1.00 76.94 81 VAL A CA 1
ATOM 598 C C . VAL A 1 81 ? 2.232 -11.817 -8.206 1.00 76.94 81 VAL A C 1
ATOM 600 O O . VAL A 1 81 ? 1.530 -10.962 -7.675 1.00 76.94 81 VAL A O 1
ATOM 603 N N . LEU A 1 82 ? 3.197 -12.460 -7.545 1.00 77.31 82 LEU A N 1
ATOM 604 C CA . LEU A 1 82 ? 3.436 -12.263 -6.115 1.00 77.31 82 LEU A CA 1
ATOM 605 C C . LEU A 1 82 ? 3.859 -10.826 -5.810 1.00 77.31 82 LEU A C 1
ATOM 607 O O . LEU A 1 82 ? 3.366 -10.247 -4.845 1.00 77.31 82 LEU A O 1
ATOM 611 N N . ALA A 1 83 ? 4.701 -10.222 -6.653 1.00 79.56 83 ALA A N 1
ATOM 612 C CA . ALA A 1 83 ? 5.076 -8.818 -6.519 1.00 79.56 83 ALA A CA 1
ATOM 613 C C . ALA A 1 83 ? 3.841 -7.898 -6.584 1.00 79.56 83 ALA A C 1
ATOM 615 O O . ALA A 1 83 ? 3.633 -7.085 -5.681 1.00 79.56 83 ALA A O 1
ATOM 616 N N . LYS A 1 84 ? 2.961 -8.080 -7.582 1.00 76.06 84 LYS A N 1
ATOM 617 C CA . LYS A 1 84 ? 1.708 -7.311 -7.712 1.00 76.06 84 LYS A CA 1
ATOM 618 C C . LYS A 1 84 ? 0.766 -7.509 -6.520 1.00 76.06 84 LYS A C 1
ATOM 620 O O . LYS A 1 84 ? 0.198 -6.537 -6.024 1.00 76.06 84 LYS A O 1
ATOM 625 N N . MET A 1 85 ? 0.635 -8.740 -6.025 1.00 83.38 85 MET A N 1
ATOM 626 C CA . MET A 1 85 ? -0.142 -9.061 -4.821 1.00 83.38 85 MET A CA 1
ATOM 627 C C . MET A 1 85 ? 0.406 -8.360 -3.580 1.00 83.38 85 MET A C 1
ATOM 629 O O . MET A 1 85 ? -0.345 -7.680 -2.883 1.00 83.38 85 MET A O 1
ATOM 633 N N . MET A 1 86 ? 1.712 -8.446 -3.330 1.00 83.25 86 MET A N 1
ATOM 634 C CA . MET A 1 86 ? 2.344 -7.812 -2.171 1.00 83.25 86 MET A CA 1
ATOM 635 C C . MET A 1 86 ? 2.175 -6.292 -2.182 1.00 83.25 86 MET A C 1
ATOM 637 O O . MET A 1 86 ? 1.707 -5.720 -1.197 1.00 83.25 86 MET A O 1
ATOM 641 N N . ILE A 1 87 ? 2.490 -5.641 -3.305 1.00 83.81 87 ILE A N 1
ATOM 642 C CA . ILE A 1 87 ? 2.357 -4.184 -3.446 1.00 83.81 87 ILE A CA 1
ATOM 643 C C . ILE A 1 87 ? 0.903 -3.775 -3.239 1.00 83.81 87 ILE A C 1
ATOM 645 O O . ILE A 1 87 ? 0.619 -2.838 -2.493 1.00 83.81 87 ILE A O 1
ATOM 649 N N . SER A 1 88 ? -0.036 -4.502 -3.846 1.00 82.44 88 SER A N 1
ATOM 650 C CA . SER A 1 88 ? -1.441 -4.163 -3.703 1.00 82.44 88 SER A CA 1
ATOM 651 C C . SER A 1 88 ? -1.962 -4.350 -2.280 1.00 82.44 88 SER A C 1
ATOM 653 O O . SER A 1 88 ? -2.771 -3.540 -1.833 1.00 82.44 88 SER A O 1
ATOM 655 N N . GLY A 1 89 ? -1.529 -5.384 -1.559 1.00 84.19 89 GLY A N 1
ATOM 656 C CA . GLY A 1 89 ? -1.898 -5.561 -0.154 1.00 84.19 89 GLY A CA 1
ATOM 657 C C . GLY A 1 89 ? -1.413 -4.403 0.720 1.00 84.19 89 GLY A C 1
ATOM 658 O O . GLY A 1 89 ? -2.157 -3.908 1.572 1.00 84.19 89 GLY A O 1
ATOM 659 N N . VAL A 1 90 ? -0.200 -3.906 0.459 1.00 86.19 90 VAL A N 1
ATOM 660 C CA . VAL A 1 90 ? 0.361 -2.735 1.150 1.00 86.19 90 VAL A CA 1
ATOM 661 C C . VAL A 1 90 ? -0.437 -1.472 0.829 1.00 86.19 90 VAL A C 1
ATOM 663 O O . VAL A 1 90 ? -0.882 -0.793 1.752 1.00 86.19 90 VAL A O 1
ATOM 666 N N . VAL A 1 91 ? -0.679 -1.182 -0.453 1.00 86.62 91 VAL A N 1
ATOM 667 C CA . VAL A 1 91 ? -1.429 0.012 -0.890 1.00 86.62 91 VAL A CA 1
ATOM 668 C C . VAL A 1 91 ? -2.819 0.054 -0.260 1.00 86.62 91 VAL A C 1
ATOM 670 O O . VAL A 1 91 ? -3.246 1.096 0.225 1.00 86.62 91 VAL A O 1
ATOM 673 N N . TYR A 1 92 ? -3.506 -1.084 -0.203 1.00 83.50 92 TYR A N 1
ATOM 674 C CA . TYR A 1 92 ? -4.848 -1.175 0.366 1.00 83.50 92 TYR A CA 1
ATOM 675 C C . TYR A 1 92 ? -4.873 -1.006 1.885 1.00 83.50 92 TYR A C 1
ATOM 677 O O . TYR A 1 92 ? -5.790 -0.383 2.426 1.00 83.50 92 TYR A O 1
ATOM 685 N N . SER A 1 93 ? -3.862 -1.537 2.572 1.00 84.81 93 SER A N 1
ATOM 686 C CA . SER A 1 93 ? -3.705 -1.357 4.017 1.00 84.81 93 SER A CA 1
ATOM 687 C C . SER A 1 93 ? -3.425 0.109 4.356 1.00 84.81 93 SER A C 1
ATOM 689 O O . SER A 1 93 ? -4.063 0.672 5.241 1.00 84.81 93 SER A O 1
ATOM 691 N N . LEU A 1 94 ? -2.517 0.753 3.614 1.00 86.62 94 LEU A N 1
ATOM 692 C CA . LEU A 1 94 ? -2.197 2.172 3.788 1.00 86.62 94 LEU A CA 1
ATOM 693 C C . LEU A 1 94 ? -3.386 3.072 3.438 1.00 86.62 94 LEU A C 1
ATOM 695 O O . LEU A 1 94 ? -3.682 4.004 4.179 1.00 86.62 94 LEU A O 1
ATOM 699 N N . GLY A 1 95 ? -4.088 2.778 2.342 1.00 84.94 95 GLY A N 1
ATOM 700 C CA . GLY A 1 95 ? -5.277 3.519 1.927 1.00 84.94 95 GLY A CA 1
ATOM 701 C C . GLY A 1 95 ? -6.384 3.467 2.978 1.00 84.94 95 GLY A C 1
ATOM 702 O O . GLY A 1 95 ? -6.954 4.502 3.314 1.00 84.94 95 GLY A O 1
ATOM 703 N N . ASP A 1 96 ? -6.638 2.289 3.559 1.00 87.19 96 ASP A N 1
ATOM 704 C CA . ASP A 1 96 ? -7.605 2.159 4.651 1.00 87.19 96 ASP A CA 1
ATOM 705 C C . ASP A 1 96 ? -7.152 2.914 5.905 1.00 87.19 96 ASP A C 1
ATOM 707 O O . ASP A 1 96 ? -7.954 3.628 6.500 1.00 87.19 96 ASP A O 1
ATOM 711 N N . TRP A 1 97 ? -5.870 2.835 6.277 1.00 85.00 97 TRP A N 1
ATOM 712 C CA . TRP A 1 97 ? -5.337 3.597 7.409 1.00 85.00 97 TRP A CA 1
ATOM 713 C C . TRP A 1 97 ? -5.514 5.111 7.220 1.00 85.00 97 TRP A C 1
ATOM 715 O O . TRP A 1 97 ? -6.001 5.790 8.124 1.00 85.00 97 TRP A O 1
ATOM 725 N N . ILE A 1 98 ? -5.207 5.637 6.032 1.00 83.56 9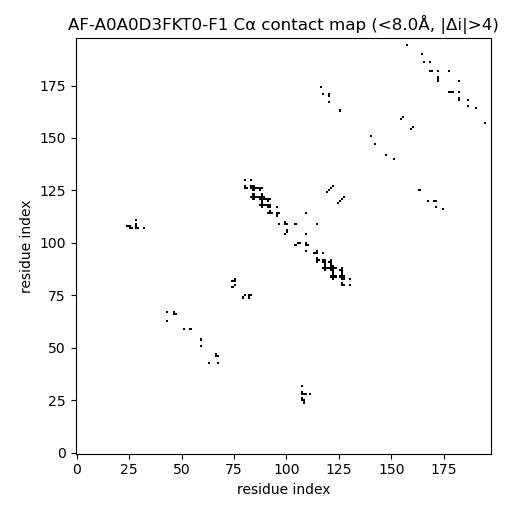8 ILE A N 1
ATOM 726 C CA . ILE A 1 98 ? -5.415 7.053 5.697 1.00 83.56 98 ILE A CA 1
ATOM 727 C C . ILE A 1 98 ? -6.905 7.413 5.751 1.00 83.56 98 ILE A C 1
ATOM 729 O O . ILE A 1 98 ? -7.262 8.437 6.333 1.00 83.56 98 ILE A O 1
ATOM 733 N N . ALA A 1 99 ? -7.788 6.574 5.204 1.00 80.56 99 ALA A N 1
ATOM 734 C CA . ALA A 1 99 ? -9.232 6.798 5.260 1.00 80.56 99 ALA A CA 1
ATOM 735 C C . ALA A 1 99 ? -9.743 6.868 6.708 1.00 80.56 99 ALA A C 1
ATOM 737 O O . ALA A 1 99 ? -10.530 7.748 7.046 1.00 80.56 99 ALA A O 1
ATOM 738 N N . GLN A 1 100 ? -9.234 6.004 7.589 1.00 81.38 100 GLN A N 1
ATOM 739 C CA . GLN A 1 100 ? -9.548 6.049 9.017 1.00 81.38 100 GLN A CA 1
ATOM 740 C C . GLN A 1 100 ? -9.097 7.361 9.682 1.00 81.38 100 GLN A C 1
ATOM 742 O O . GLN A 1 100 ? -9.808 7.877 10.545 1.00 81.38 100 GLN A O 1
ATOM 747 N N . CYS A 1 101 ? -7.967 7.939 9.263 1.00 82.06 101 CYS A N 1
ATOM 748 C CA . CYS A 1 101 ? -7.539 9.264 9.722 1.00 82.06 101 CYS A CA 1
ATOM 749 C C . CYS A 1 101 ? -8.495 10.375 9.249 1.00 82.06 101 CYS A C 1
ATOM 751 O O . CYS A 1 101 ? -8.808 11.282 10.020 1.00 82.06 101 CYS A O 1
ATOM 753 N N . TYR A 1 102 ? -9.005 10.295 8.014 1.00 79.25 102 TYR A N 1
ATOM 754 C CA . TYR A 1 102 ? -10.010 11.237 7.496 1.00 79.25 102 TYR A CA 1
ATOM 755 C C . TYR A 1 102 ? -11.375 11.113 8.187 1.00 79.25 102 TYR A C 1
ATOM 757 O O . TYR A 1 102 ? -12.076 12.110 8.327 1.00 79.25 102 TYR A O 1
ATOM 765 N N . GLU A 1 103 ? -11.730 9.926 8.682 1.00 78.31 103 GLU A N 1
ATOM 766 C CA . GLU A 1 103 ? -12.908 9.704 9.538 1.00 78.31 103 GLU A CA 1
ATOM 767 C C . GLU A 1 103 ? -12.756 10.334 10.943 1.00 78.31 103 GLU A C 1
ATOM 769 O O . GLU A 1 103 ? -13.666 10.245 11.766 1.00 78.31 103 GLU A O 1
ATOM 774 N N . GLY A 1 104 ? -11.620 10.982 11.232 1.00 75.50 104 GLY A N 1
ATOM 775 C CA . GLY A 1 104 ? -11.355 11.684 12.488 1.00 75.50 104 GLY A CA 1
ATOM 776 C C . GLY A 1 104 ? -10.720 10.813 13.570 1.00 75.50 104 GLY A C 1
ATOM 777 O O . GLY A 1 104 ? -10.577 11.268 14.708 1.00 75.50 104 GLY A O 1
ATOM 778 N N . LYS A 1 105 ? -10.317 9.575 13.250 1.00 80.88 105 LYS A N 1
ATOM 779 C CA . LYS A 1 105 ? -9.565 8.748 14.197 1.00 80.88 105 LYS A CA 1
ATOM 780 C C . LYS A 1 105 ? -8.133 9.278 14.327 1.00 80.88 105 LYS A C 1
ATOM 782 O O . LYS A 1 105 ? -7.502 9.589 13.315 1.00 80.88 105 LYS A O 1
ATOM 787 N N . PRO A 1 106 ? -7.577 9.353 15.548 1.00 81.25 106 PRO A N 1
ATOM 788 C CA . PRO A 1 106 ? -6.162 9.645 15.738 1.00 81.25 106 PRO A CA 1
ATOM 789 C C . PRO A 1 106 ? -5.277 8.665 14.957 1.00 81.25 106 PRO A C 1
ATOM 791 O O . PRO A 1 106 ? -5.592 7.480 14.859 1.00 81.25 106 PRO A O 1
ATOM 794 N N . ILE A 1 107 ? -4.122 9.132 14.473 1.00 80.19 107 ILE A N 1
ATOM 795 C CA . ILE A 1 107 ? -3.197 8.354 13.624 1.00 80.19 107 ILE A CA 1
ATOM 796 C C . ILE A 1 107 ? -2.773 6.997 14.224 1.00 80.19 107 ILE A C 1
ATOM 798 O O . ILE A 1 107 ? -2.481 6.060 13.485 1.00 80.19 107 ILE A O 1
ATOM 802 N N . PHE A 1 108 ? -2.784 6.870 15.556 1.00 84.06 108 PHE A N 1
ATOM 803 C CA . PHE A 1 108 ? -2.435 5.648 16.293 1.00 84.06 108 PHE A CA 1
ATOM 804 C C . PHE A 1 108 ? -3.648 4.897 16.864 1.00 84.06 108 PHE A C 1
ATOM 806 O O . PHE A 1 108 ? -3.485 3.923 17.589 1.00 84.06 108 PHE A O 1
ATOM 813 N N . GLU A 1 109 ? -4.871 5.313 16.557 1.00 84.81 109 GLU A N 1
ATOM 814 C CA . GLU A 1 109 ? -6.112 4.700 17.052 1.00 84.81 109 GLU A CA 1
ATOM 815 C C . GLU A 1 109 ? -6.934 4.121 15.888 1.00 84.81 109 GLU A C 1
ATOM 817 O O . GLU A 1 109 ? -8.161 4.205 15.846 1.00 84.81 109 GLU A O 1
ATOM 822 N N . PHE A 1 110 ? -6.241 3.523 14.915 1.00 86.19 110 PHE A N 1
ATOM 823 C CA . PHE A 1 110 ? -6.868 2.858 13.777 1.00 86.19 110 PHE A CA 1
ATOM 824 C C . PHE A 1 110 ? -7.332 1.432 14.123 1.00 86.19 110 PHE A C 1
ATOM 826 O O . PHE A 1 110 ? -6.745 0.722 14.945 1.00 86.19 110 PHE A O 1
ATOM 833 N N . ASP A 1 111 ? -8.395 1.000 13.450 1.00 87.38 111 ASP A N 1
ATOM 834 C CA . ASP A 1 111 ? -8.920 -0.359 13.478 1.00 87.38 111 ASP A CA 1
ATOM 835 C C . ASP A 1 111 ? -8.025 -1.269 12.627 1.00 87.38 111 ASP A C 1
ATOM 837 O O . ASP A 1 111 ? -8.076 -1.271 11.391 1.00 87.38 111 ASP A O 1
ATOM 841 N N . ARG A 1 112 ? -7.202 -2.060 13.321 1.00 88.38 112 ARG A N 1
ATOM 842 C CA . ARG A 1 112 ? -6.295 -3.051 12.729 1.00 88.38 112 ARG A CA 1
ATOM 843 C C . ARG A 1 112 ? -7.034 -4.127 11.936 1.00 88.38 112 ARG A C 1
ATOM 845 O O . ARG A 1 112 ? -6.529 -4.564 10.908 1.00 88.38 112 ARG A O 1
ATOM 852 N N . ALA A 1 113 ? -8.205 -4.571 12.396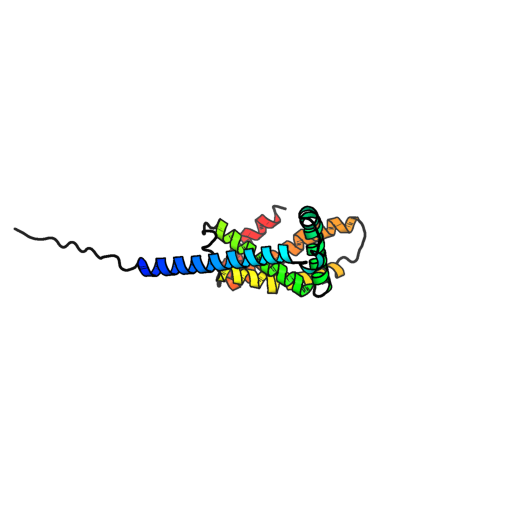 1.00 84.12 113 ALA A N 1
ATOM 853 C CA . ALA A 1 113 ? -8.957 -5.632 11.734 1.00 84.12 113 ALA A CA 1
ATOM 854 C C . ALA A 1 113 ? -9.576 -5.134 10.423 1.00 84.12 113 ALA A C 1
ATOM 856 O O . ALA A 1 113 ? -9.632 -5.873 9.440 1.00 84.12 113 ALA A O 1
ATOM 857 N N . ARG A 1 114 ? -10.028 -3.875 10.373 1.00 83.25 114 ARG A N 1
ATOM 858 C CA . ARG A 1 114 ? -10.447 -3.217 9.124 1.00 83.25 114 ARG A CA 1
ATOM 859 C C . ARG A 1 114 ? -9.276 -3.058 8.153 1.00 83.25 114 ARG A C 1
ATOM 861 O O . ARG A 1 114 ? -9.387 -3.501 7.011 1.00 83.25 114 ARG A O 1
ATOM 868 N N . MET A 1 115 ? -8.142 -2.554 8.638 1.00 88.31 115 MET A N 1
ATOM 869 C CA . MET A 1 115 ? -6.934 -2.372 7.830 1.00 88.31 115 MET A CA 1
ATOM 870 C C . MET A 1 115 ? -6.428 -3.702 7.255 1.00 88.31 115 MET A C 1
ATOM 872 O O . MET A 1 115 ? -6.144 -3.800 6.064 1.00 88.31 115 MET A O 1
ATOM 876 N N . PHE A 1 116 ? -6.385 -4.754 8.078 1.00 86.06 116 PHE A N 1
ATOM 877 C CA . PHE A 1 116 ? -5.974 -6.094 7.662 1.00 86.06 116 PHE A CA 1
ATOM 878 C C . PHE A 1 116 ? -6.921 -6.697 6.621 1.00 86.06 116 PHE A C 1
ATOM 880 O O . PHE A 1 116 ? -6.463 -7.263 5.631 1.00 86.06 116 PHE A O 1
ATOM 887 N N . ARG A 1 117 ? -8.240 -6.540 6.802 1.00 84.75 117 ARG A N 1
ATOM 888 C CA . ARG A 1 117 ? -9.234 -6.965 5.806 1.00 84.75 117 ARG A CA 1
ATOM 889 C C . ARG A 1 117 ? -9.011 -6.252 4.473 1.00 84.75 117 ARG A C 1
ATOM 891 O O . ARG A 1 117 ? -8.954 -6.931 3.455 1.00 84.75 117 ARG A O 1
ATOM 898 N N . SER A 1 118 ? -8.805 -4.931 4.476 1.00 84.19 118 SER A N 1
ATOM 899 C CA . SER A 1 118 ? -8.474 -4.170 3.260 1.00 84.19 118 SER A CA 1
ATOM 900 C C . SER A 1 118 ? -7.196 -4.694 2.594 1.00 84.19 118 SER A C 1
ATOM 902 O O . SER A 1 118 ? -7.188 -4.988 1.398 1.00 84.19 118 SER A O 1
ATOM 904 N N . GLY A 1 119 ? -6.137 -4.914 3.379 1.00 85.00 119 GLY A N 1
ATOM 905 C CA . GLY A 1 119 ? -4.887 -5.500 2.900 1.00 85.00 119 GLY A CA 1
ATOM 906 C C . GLY A 1 119 ? -5.062 -6.880 2.273 1.00 85.00 119 GLY A C 1
ATOM 907 O O . GLY A 1 119 ? -4.490 -7.151 1.219 1.00 85.00 119 GLY A O 1
ATOM 908 N N . LEU A 1 120 ? -5.902 -7.736 2.860 1.00 84.19 120 LEU A N 1
ATOM 909 C CA . LEU A 1 120 ? -6.203 -9.057 2.315 1.00 84.19 120 LEU A CA 1
ATOM 910 C C . LEU A 1 120 ? -6.934 -8.963 0.970 1.00 84.19 120 LEU A C 1
ATOM 912 O O . LEU A 1 120 ? -6.629 -9.744 0.070 1.00 84.19 120 LEU A O 1
ATOM 916 N N . VAL A 1 121 ? -7.842 -7.995 0.797 1.00 80.56 121 VAL A N 1
ATOM 917 C CA . VAL A 1 121 ? -8.492 -7.724 -0.500 1.00 80.56 121 VAL A CA 1
ATOM 918 C C . VAL A 1 121 ? -7.473 -7.292 -1.540 1.00 80.56 121 VAL A C 1
ATOM 920 O O . VAL A 1 121 ? -7.448 -7.843 -2.639 1.00 80.56 121 VAL A O 1
ATOM 923 N N . GLY A 1 122 ? -6.606 -6.339 -1.198 1.00 82.75 122 GLY A N 1
ATOM 924 C CA . GLY A 1 122 ? -5.550 -5.893 -2.102 1.00 82.75 122 GLY A CA 1
ATOM 925 C C . GLY A 1 122 ? -4.632 -7.050 -2.504 1.00 82.75 122 GLY A C 1
ATOM 926 O O . GLY A 1 122 ? -4.372 -7.266 -3.686 1.00 82.75 122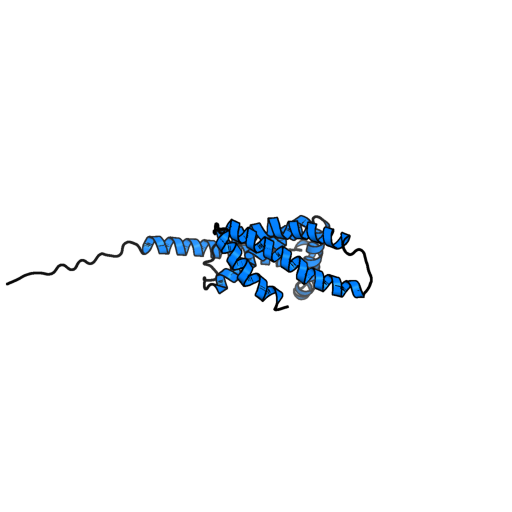 GLY A O 1
ATOM 927 N N . PHE A 1 123 ? -4.198 -7.843 -1.526 1.00 84.12 123 PHE A N 1
ATOM 928 C CA . PHE A 1 123 ? -3.289 -8.961 -1.748 1.00 84.12 123 PHE A CA 1
ATOM 929 C C . PHE A 1 123 ? -3.918 -10.073 -2.589 1.00 84.12 123 PHE A C 1
ATOM 931 O O . PHE A 1 123 ? -3.350 -10.483 -3.596 1.00 84.12 123 PHE A O 1
ATOM 938 N N . THR A 1 124 ? -5.091 -10.568 -2.190 1.00 79.94 124 THR A N 1
ATOM 939 C CA . THR A 1 124 ? -5.694 -11.761 -2.804 1.00 79.94 124 THR A CA 1
ATOM 940 C C . THR A 1 124 ? -6.452 -11.449 -4.079 1.00 79.94 124 THR A C 1
ATOM 942 O O . THR A 1 124 ? -6.359 -12.223 -5.025 1.00 79.94 124 THR A O 1
ATOM 945 N N . LEU A 1 125 ? -7.190 -10.340 -4.123 1.00 72.50 125 LEU A N 1
ATOM 946 C CA . LEU A 1 125 ? -8.099 -10.036 -5.220 1.00 72.50 125 LEU A CA 1
ATOM 947 C C . LEU A 1 125 ? -7.462 -9.062 -6.196 1.00 72.50 125 LEU A C 1
ATOM 949 O O . LEU A 1 125 ? -7.318 -9.420 -7.354 1.00 72.50 125 LEU A O 1
ATOM 953 N N . HIS A 1 126 ? -7.012 -7.881 -5.762 1.00 74.06 126 HIS A N 1
ATOM 954 C CA . HIS A 1 126 ? -6.486 -6.891 -6.714 1.00 74.06 126 HIS A CA 1
ATOM 955 C C . HIS A 1 126 ? -5.222 -7.376 -7.423 1.00 74.06 126 HIS A C 1
ATOM 957 O O . HIS A 1 126 ? -5.124 -7.320 -8.650 1.00 74.06 126 HIS A O 1
ATOM 963 N N . GLY A 1 127 ? -4.255 -7.889 -6.662 1.00 68.69 127 GLY A N 1
ATOM 964 C CA . GLY A 1 127 ? -2.980 -8.317 -7.226 1.00 68.69 127 GLY A CA 1
ATOM 965 C C . GLY A 1 127 ? -3.078 -9.530 -8.147 1.00 68.69 127 GLY A C 1
ATOM 966 O O . GLY A 1 127 ? -2.344 -9.602 -9.130 1.00 68.69 127 GLY A O 1
ATOM 967 N N . SER A 1 128 ? -3.996 -10.460 -7.870 1.00 72.50 128 SER A N 1
ATOM 968 C CA . SER A 1 128 ? -4.195 -11.638 -8.718 1.00 72.50 128 SER A CA 1
ATOM 969 C C . SER A 1 128 ? -5.096 -11.335 -9.923 1.00 72.50 128 SER A C 1
ATOM 971 O O . SER A 1 128 ? -4.743 -11.709 -11.040 1.00 72.50 128 SER A O 1
ATOM 973 N N . LEU A 1 129 ? -6.204 -10.594 -9.751 1.00 66.25 129 LEU A N 1
ATOM 974 C CA . LEU A 1 129 ? -7.094 -10.225 -10.861 1.00 66.25 129 LEU A CA 1
ATOM 975 C C . LEU A 1 129 ? -6.408 -9.325 -11.875 1.00 66.25 129 LEU A C 1
ATOM 977 O O . LEU A 1 129 ? -6.615 -9.511 -13.071 1.00 66.25 129 LEU A O 1
ATOM 981 N N . SER A 1 130 ? -5.597 -8.367 -11.422 1.00 64.56 130 SER A N 1
ATOM 982 C CA . SER A 1 130 ? -4.859 -7.495 -12.339 1.00 64.56 130 SER A CA 1
ATOM 983 C C . SER A 1 130 ? -3.975 -8.313 -13.276 1.00 64.56 130 SER A C 1
ATOM 985 O O . SER A 1 130 ? -3.933 -8.027 -14.467 1.00 64.56 130 SER A O 1
ATOM 987 N N . HIS A 1 131 ? -3.346 -9.393 -12.800 1.00 68.12 131 HIS A N 1
ATOM 988 C CA . HIS A 1 131 ? -2.566 -10.285 -13.659 1.00 68.12 131 HIS A CA 1
ATOM 989 C C . HIS A 1 131 ? -3.404 -10.930 -14.777 1.00 68.12 131 HIS A C 1
ATOM 991 O O . HIS A 1 131 ? -3.004 -10.882 -15.940 1.00 68.12 131 HIS A O 1
ATOM 997 N N . TYR A 1 132 ? -4.587 -11.463 -14.458 1.00 67.19 132 TYR A N 1
ATOM 998 C CA . TYR A 1 132 ? -5.480 -12.054 -15.463 1.00 67.19 132 TYR A CA 1
ATOM 999 C C . TYR A 1 132 ? -6.084 -11.013 -16.412 1.00 67.19 132 TYR A C 1
ATOM 1001 O O . TYR A 1 132 ? -6.232 -11.277 -17.605 1.00 67.19 132 TYR A O 1
ATOM 1009 N N . TYR A 1 133 ? -6.388 -9.816 -15.911 1.00 64.38 133 TYR A N 1
ATOM 1010 C CA . TYR A 1 133 ? -6.908 -8.720 -16.723 1.00 64.38 133 TYR A CA 1
ATOM 1011 C C . TYR A 1 133 ? -5.889 -8.220 -17.749 1.00 64.38 133 TYR A C 1
ATOM 1013 O O . TYR A 1 133 ? -6.245 -8.032 -18.908 1.00 64.38 133 TYR A O 1
ATOM 1021 N N . TYR A 1 134 ? -4.611 -8.085 -17.375 1.00 62.38 134 TYR A N 1
ATOM 1022 C CA . TYR A 1 134 ? -3.565 -7.707 -18.331 1.00 62.38 134 TYR A CA 1
ATOM 1023 C C . TYR A 1 134 ? -3.414 -8.742 -19.455 1.00 62.38 134 TYR A C 1
ATOM 1025 O O . TYR A 1 134 ? -3.334 -8.352 -20.618 1.00 62.38 134 TYR A O 1
ATOM 1033 N N . HIS A 1 135 ? -3.475 -10.042 -19.144 1.00 66.19 135 HIS A N 1
ATOM 1034 C CA . HIS A 1 135 ? -3.472 -11.090 -20.172 1.00 66.19 135 HIS A CA 1
ATOM 1035 C C . HIS A 1 135 ? -4.702 -11.039 -21.087 1.00 66.19 135 HIS A C 1
ATOM 1037 O O . HIS A 1 135 ? -4.588 -11.245 -22.296 1.00 66.19 135 HIS A O 1
ATOM 1043 N N . PHE A 1 136 ? -5.876 -10.724 -20.539 1.00 66.56 136 PHE A N 1
ATOM 1044 C CA . PHE A 1 136 ? -7.085 -10.518 -21.331 1.00 66.56 136 PHE A CA 1
ATOM 1045 C C . PHE A 1 136 ? -6.966 -9.291 -22.251 1.00 66.56 136 PHE A C 1
ATOM 1047 O O . PHE A 1 136 ? -7.275 -9.382 -23.436 1.00 66.56 136 PHE A O 1
ATOM 1054 N N . CYS A 1 137 ? -6.450 -8.166 -21.751 1.00 59.88 137 CYS A N 1
ATOM 1055 C CA . CYS A 1 137 ? -6.234 -6.946 -22.533 1.00 59.88 137 CYS A CA 1
ATOM 1056 C C . CYS A 1 137 ? -5.186 -7.116 -23.644 1.00 59.88 137 CYS A C 1
ATOM 1058 O O . CYS A 1 137 ? -5.365 -6.574 -24.737 1.00 59.88 137 CYS A O 1
ATOM 1060 N N . GLU A 1 138 ? -4.121 -7.887 -23.404 1.00 63.31 138 GLU A N 1
ATOM 1061 C CA . GLU A 1 138 ? -3.138 -8.251 -24.434 1.00 63.31 138 GLU A CA 1
ATOM 1062 C C . GLU A 1 138 ? -3.768 -9.074 -25.566 1.00 63.31 138 GLU A C 1
ATOM 1064 O O . GLU A 1 138 ? -3.469 -8.832 -26.736 1.00 63.31 138 GLU A O 1
ATOM 1069 N N . ALA A 1 139 ? -4.683 -9.992 -25.238 1.00 64.50 139 ALA A N 1
ATOM 1070 C CA . ALA A 1 139 ? -5.426 -10.766 -26.231 1.00 64.50 139 ALA A CA 1
ATOM 1071 C C . ALA A 1 139 ? -6.451 -9.916 -27.007 1.00 64.50 139 ALA A C 1
ATOM 1073 O O . ALA A 1 139 ? -6.705 -10.175 -28.184 1.00 64.50 139 ALA A O 1
ATOM 1074 N N . LEU A 1 140 ? -7.034 -8.900 -26.365 1.00 63.66 140 LEU A N 1
ATOM 1075 C CA . LEU A 1 140 ? -8.110 -8.083 -26.936 1.00 63.66 140 LEU A CA 1
ATOM 1076 C C . LEU A 1 140 ? -7.595 -6.950 -27.839 1.00 63.66 140 LEU A C 1
ATOM 1078 O O . LEU A 1 140 ? -8.276 -6.563 -28.787 1.00 63.66 140 LEU A O 1
ATOM 1082 N N . PHE A 1 141 ? -6.374 -6.454 -27.605 1.00 60.94 141 PHE A N 1
ATOM 1083 C CA . PHE A 1 141 ? -5.762 -5.396 -28.415 1.00 60.94 141 PHE A CA 1
ATOM 1084 C C . PHE A 1 141 ? -4.340 -5.745 -28.905 1.00 60.94 141 PHE A C 1
ATOM 1086 O O . PHE A 1 141 ? -3.360 -5.119 -28.469 1.00 60.94 141 PHE A O 1
ATOM 1093 N N . PRO A 1 142 ? -4.207 -6.667 -29.878 1.00 58.88 142 PRO A N 1
ATOM 1094 C CA . PRO A 1 142 ? -2.915 -7.106 -30.421 1.00 58.88 142 PRO A CA 1
ATOM 1095 C C . PRO A 1 142 ? -2.214 -6.066 -31.322 1.00 58.88 142 PRO A C 1
ATOM 1097 O O . PRO A 1 142 ? -1.086 -6.283 -31.766 1.00 58.88 142 PRO A O 1
ATOM 1100 N N . PHE A 1 143 ? -2.856 -4.930 -31.607 1.00 57.81 143 PHE A N 1
ATOM 1101 C CA . PHE A 1 143 ? -2.363 -3.919 -32.546 1.00 57.81 143 PHE A CA 1
ATOM 1102 C C . PHE A 1 143 ? -1.373 -2.934 -31.898 1.00 57.81 143 PHE A C 1
ATOM 1104 O O . PHE A 1 143 ? -1.535 -2.526 -30.741 1.00 57.81 143 PHE A O 1
ATOM 1111 N N . LYS A 1 144 ? -0.342 -2.551 -32.667 1.00 61.22 144 LYS A N 1
ATOM 1112 C CA . LYS A 1 144 ? 0.793 -1.701 -32.248 1.00 61.22 144 LYS A CA 1
ATOM 1113 C C . LYS A 1 144 ? 0.806 -0.316 -32.912 1.00 61.22 144 LYS A C 1
ATOM 1115 O O . LYS A 1 144 ? 1.833 0.357 -32.890 1.00 61.22 144 LYS A O 1
ATOM 1120 N N . ASP A 1 145 ? -0.304 0.112 -33.507 1.00 74.62 145 ASP A N 1
ATOM 1121 C CA . ASP A 1 145 ? -0.374 1.429 -34.144 1.00 74.62 145 ASP A CA 1
ATOM 1122 C C . ASP A 1 145 ? -0.453 2.552 -33.101 1.00 74.62 145 ASP A C 1
ATOM 1124 O O . ASP A 1 145 ? -1.003 2.385 -32.010 1.00 74.62 145 ASP A O 1
ATOM 1128 N N . TRP A 1 146 ? 0.071 3.730 -33.447 1.00 76.50 146 TRP A N 1
ATOM 1129 C CA . TRP A 1 146 ? 0.192 4.870 -32.528 1.00 76.50 146 TRP A CA 1
ATOM 1130 C C . TRP A 1 146 ? -1.154 5.332 -31.936 1.00 76.50 146 TRP A C 1
ATOM 1132 O O . TRP A 1 146 ? -1.206 5.770 -30.788 1.00 76.50 146 TRP A O 1
ATOM 1142 N N . TRP A 1 147 ? -2.254 5.191 -32.686 1.00 73.69 147 TRP A N 1
ATOM 1143 C CA . TRP A 1 147 ? -3.606 5.574 -32.260 1.00 73.69 147 TRP A CA 1
ATOM 1144 C C . TRP A 1 147 ? -4.218 4.596 -31.243 1.00 73.69 147 TRP A C 1
ATOM 1146 O O . TRP A 1 147 ? -5.147 4.947 -30.517 1.00 73.69 147 TRP A O 1
ATOM 1156 N N . VAL A 1 148 ? -3.681 3.376 -31.147 1.00 71.56 148 VAL A N 1
ATOM 1157 C CA . VAL A 1 148 ? -4.151 2.336 -30.218 1.00 71.56 148 VAL A CA 1
ATOM 1158 C C . VAL A 1 148 ? -3.762 2.688 -28.781 1.00 71.56 148 VAL A C 1
ATOM 1160 O O . VAL A 1 148 ? -4.430 2.262 -27.846 1.00 71.56 148 VAL A O 1
ATOM 1163 N N . VAL A 1 149 ? -2.715 3.497 -28.586 1.00 75.75 149 VAL A N 1
ATOM 1164 C CA . VAL A 1 149 ? -2.253 3.941 -27.262 1.00 75.75 149 VAL A CA 1
ATOM 1165 C C . VAL A 1 149 ? -3.322 4.763 -26.526 1.00 75.75 149 VAL A C 1
ATOM 1167 O O . VAL A 1 149 ? -3.750 4.316 -25.463 1.00 75.75 149 VAL A O 1
ATOM 1170 N N . PRO A 1 150 ? -3.827 5.901 -27.046 1.00 78.25 150 PRO A N 1
ATOM 1171 C CA . PRO A 1 150 ? -4.883 6.650 -26.363 1.00 78.25 150 PRO A CA 1
ATOM 1172 C C . PRO A 1 150 ? -6.186 5.849 -26.222 1.00 78.25 150 PRO A C 1
ATOM 1174 O O . PRO A 1 150 ? -6.836 5.933 -25.184 1.00 78.25 150 PRO A O 1
ATOM 1177 N N . ALA A 1 151 ? -6.543 5.014 -27.205 1.00 76.62 151 ALA A N 1
ATOM 1178 C CA . ALA A 1 151 ? -7.714 4.139 -27.110 1.00 76.62 151 ALA A CA 1
ATOM 1179 C C . ALA A 1 151 ? -7.583 3.102 -25.977 1.00 76.62 151 ALA A C 1
ATOM 1181 O O . ALA A 1 151 ? -8.534 2.888 -25.225 1.00 76.62 151 ALA A O 1
ATOM 1182 N N . LYS A 1 152 ? -6.393 2.509 -25.807 1.00 70.69 152 LYS A N 1
ATOM 1183 C CA . LYS A 1 152 ? -6.070 1.628 -24.678 1.00 70.69 152 LYS A CA 1
ATOM 1184 C C . LYS A 1 152 ? -6.149 2.368 -23.350 1.00 70.69 152 LYS A C 1
ATOM 1186 O O . LYS A 1 152 ? -6.704 1.807 -22.421 1.00 70.69 152 LYS A O 1
ATOM 1191 N N . VAL A 1 153 ? -5.661 3.609 -23.257 1.00 78.44 153 VAL A N 1
ATOM 1192 C CA . VAL A 1 153 ? -5.761 4.404 -22.017 1.00 78.44 153 VAL A CA 1
ATOM 1193 C C . VAL A 1 153 ? -7.219 4.654 -21.639 1.00 78.44 153 VAL A C 1
ATOM 1195 O O . VAL A 1 153 ? -7.586 4.439 -20.489 1.00 78.44 153 VAL A O 1
ATOM 1198 N N . VAL A 1 154 ? -8.060 5.066 -22.591 1.00 79.56 154 VAL A N 1
ATOM 1199 C CA . VAL A 1 154 ? -9.488 5.308 -22.325 1.00 79.56 154 VAL A CA 1
ATOM 1200 C C . VAL A 1 154 ? -10.188 4.017 -21.911 1.00 79.56 154 VAL A C 1
ATOM 1202 O O . VAL A 1 154 ? -10.922 4.016 -20.924 1.00 79.56 154 VAL A O 1
ATOM 1205 N N . PHE A 1 155 ? -9.942 2.916 -22.628 1.00 76.00 155 PHE A N 1
ATOM 1206 C CA . PHE A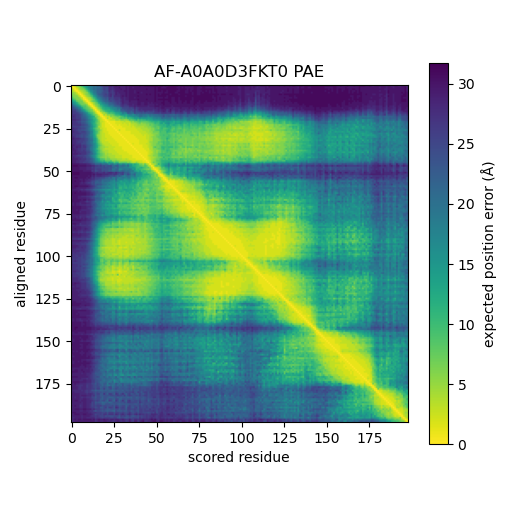 1 155 ? -10.506 1.610 -22.294 1.00 76.00 155 PHE A CA 1
ATOM 1207 C C . PHE A 1 155 ? -10.042 1.125 -20.920 1.00 76.00 155 PHE A C 1
ATOM 1209 O O . PHE A 1 155 ? -10.865 0.685 -20.129 1.00 76.00 155 PHE A O 1
ATOM 1216 N N . ASP A 1 156 ? -8.753 1.245 -20.609 1.00 71.50 156 ASP A N 1
ATOM 1217 C CA . ASP A 1 156 ? -8.208 0.855 -19.314 1.00 71.50 156 ASP A CA 1
ATOM 1218 C C . ASP A 1 156 ? -8.840 1.695 -18.200 1.00 71.50 156 ASP A C 1
ATOM 1220 O O . ASP A 1 156 ? -9.442 1.151 -17.283 1.00 71.50 156 ASP A O 1
ATOM 1224 N N . GLN A 1 157 ? -8.869 3.020 -18.334 1.00 66.69 157 GLN A N 1
ATOM 1225 C CA . GLN A 1 157 ? -9.486 3.882 -17.327 1.00 66.69 157 GLN A CA 1
ATOM 1226 C C . GLN A 1 157 ? -10.994 3.664 -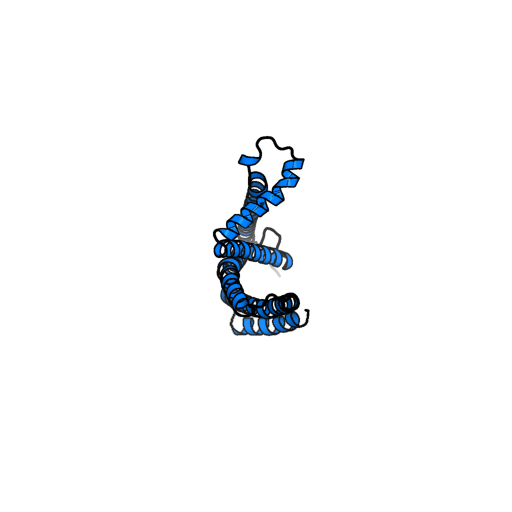17.141 1.00 66.69 157 GLN A C 1
ATOM 1228 O O . GLN A 1 157 ? -11.482 3.877 -16.037 1.00 66.69 157 GLN A O 1
ATOM 1233 N N . THR A 1 158 ? -11.744 3.222 -18.156 1.00 75.19 158 THR A N 1
ATOM 1234 C CA . THR A 1 158 ? -13.194 2.972 -18.020 1.00 75.19 158 THR A CA 1
ATOM 1235 C C . THR A 1 158 ? -13.519 1.530 -17.651 1.00 75.19 158 THR A C 1
ATOM 1237 O O . THR A 1 158 ? -14.196 1.291 -16.650 1.00 75.19 158 THR A O 1
ATOM 1240 N N . ALA A 1 159 ? -13.040 0.555 -18.423 1.00 73.06 159 ALA A N 1
ATOM 1241 C CA . ALA A 1 159 ? -13.326 -0.858 -18.210 1.00 73.06 159 ALA A CA 1
ATOM 1242 C C . ALA A 1 159 ? -12.659 -1.381 -16.932 1.00 73.06 159 ALA A C 1
ATOM 1244 O O . ALA A 1 159 ? -13.329 -2.034 -16.128 1.00 73.06 159 ALA A O 1
ATOM 1245 N N . TRP A 1 160 ? -11.382 -1.049 -16.694 1.00 68.62 160 TRP A N 1
ATOM 1246 C CA . TRP A 1 160 ? -10.698 -1.475 -15.472 1.00 68.62 160 TRP A CA 1
ATOM 1247 C C . TRP A 1 160 ? -11.301 -0.804 -14.247 1.00 68.62 160 TRP A C 1
ATOM 1249 O O . TRP A 1 160 ? -11.603 -1.488 -13.274 1.00 68.62 160 TRP A O 1
ATOM 1259 N N . SER A 1 161 ? -11.559 0.506 -14.304 1.00 71.50 161 SER A N 1
ATOM 1260 C CA . SER A 1 161 ? -12.198 1.222 -13.195 1.00 71.50 161 SER A CA 1
ATOM 1261 C C . SER A 1 161 ? -13.575 0.643 -12.863 1.00 71.50 161 SER A C 1
ATOM 1263 O O . SER A 1 161 ? -13.872 0.404 -11.695 1.00 71.50 161 SER A O 1
ATOM 1265 N N . ALA A 1 162 ? -14.406 0.335 -13.863 1.00 71.50 162 ALA A N 1
ATOM 1266 C CA . ALA A 1 162 ? -15.729 -0.245 -13.644 1.00 71.50 162 ALA A CA 1
ATOM 1267 C C . ALA A 1 162 ? -15.666 -1.653 -13.024 1.00 71.50 162 ALA A C 1
ATOM 1269 O O . ALA A 1 162 ? -16.384 -1.940 -12.058 1.00 71.50 162 ALA A O 1
ATOM 1270 N N . ILE A 1 163 ? -14.796 -2.525 -13.548 1.00 72.50 163 ILE A N 1
ATOM 1271 C CA . ILE A 1 163 ? -14.582 -3.883 -13.025 1.00 72.50 163 ILE A CA 1
ATOM 1272 C C . ILE A 1 163 ? -14.035 -3.811 -11.600 1.00 72.50 163 ILE A C 1
ATOM 1274 O O . ILE A 1 163 ? -14.552 -4.469 -10.695 1.00 72.50 163 ILE A O 1
ATOM 1278 N N . TRP A 1 164 ? -13.021 -2.978 -11.389 1.00 65.81 164 TRP A N 1
ATOM 1279 C CA . TRP A 1 164 ? -12.327 -2.879 -10.121 1.00 65.81 164 TRP A CA 1
ATOM 1280 C C . TRP A 1 164 ? -13.202 -2.289 -9.021 1.00 65.81 164 TRP A C 1
ATOM 1282 O O . TRP A 1 164 ? -13.285 -2.866 -7.938 1.00 65.81 164 TRP A O 1
ATOM 1292 N N . ASN A 1 165 ? -13.937 -1.213 -9.309 1.00 66.69 165 ASN A N 1
ATOM 1293 C CA . ASN A 1 165 ? -14.899 -0.656 -8.363 1.00 66.69 165 ASN A CA 1
ATOM 1294 C C . ASN A 1 165 ? -15.976 -1.680 -7.997 1.00 66.69 165 ASN A C 1
ATOM 1296 O O . ASN A 1 165 ? -16.266 -1.868 -6.818 1.00 66.69 165 ASN A O 1
ATOM 1300 N N . SER A 1 166 ? -16.524 -2.401 -8.979 1.00 68.31 166 SER A N 1
ATOM 1301 C CA . SER A 1 166 ? -17.547 -3.424 -8.725 1.00 68.31 166 SER A CA 1
ATOM 1302 C C . SER A 1 166 ? -17.035 -4.527 -7.794 1.00 68.31 166 SER A C 1
ATOM 1304 O O . SER A 1 166 ? -17.709 -4.888 -6.830 1.00 68.31 166 SER A O 1
ATOM 1306 N N . ILE A 1 167 ? -15.822 -5.030 -8.038 1.00 67.38 167 ILE A N 1
ATOM 1307 C CA . ILE A 1 167 ? -15.191 -6.056 -7.198 1.00 67.38 167 ILE A CA 1
ATOM 1308 C C . ILE A 1 167 ? -14.883 -5.503 -5.807 1.00 67.38 167 ILE A C 1
ATOM 1310 O O . ILE A 1 167 ? -15.184 -6.160 -4.811 1.00 67.38 167 ILE A O 1
ATOM 1314 N N . TYR A 1 168 ? -14.325 -4.294 -5.726 1.00 63.88 168 TYR A N 1
ATOM 1315 C CA . TYR A 1 168 ? -13.981 -3.655 -4.463 1.00 63.88 168 TYR A CA 1
ATOM 1316 C C . TYR A 1 168 ? -15.203 -3.504 -3.560 1.00 63.88 168 TYR A C 1
ATOM 1318 O O . TYR A 1 168 ? -15.163 -3.943 -2.414 1.00 63.88 168 TYR A O 1
ATOM 1326 N N . PHE A 1 169 ? -16.310 -2.969 -4.077 1.00 63.69 169 PHE A N 1
ATOM 1327 C CA . PHE A 1 169 ? -17.533 -2.785 -3.297 1.00 63.69 169 PHE A CA 1
ATOM 1328 C C . PHE A 1 169 ? -18.174 -4.108 -2.872 1.00 63.69 169 PHE A C 1
ATOM 1330 O O . PHE A 1 169 ? -18.583 -4.239 -1.719 1.00 63.69 169 PHE A O 1
ATOM 1337 N N . VAL A 1 170 ? -18.228 -5.110 -3.758 1.00 66.19 170 VAL A N 1
ATOM 1338 C CA . VAL A 1 170 ? -18.768 -6.437 -3.414 1.00 66.19 170 VAL A CA 1
ATOM 1339 C C . VAL A 1 170 ? -17.956 -7.065 -2.285 1.00 66.19 170 VAL A C 1
ATOM 1341 O O . VAL A 1 170 ? -18.511 -7.521 -1.287 1.00 66.19 170 VAL A O 1
ATOM 1344 N N . VAL A 1 171 ? -16.634 -7.052 -2.409 1.00 63.97 171 VAL A N 1
ATOM 1345 C CA . VAL A 1 171 ? -15.736 -7.694 -1.447 1.00 63.97 171 VAL A CA 1
ATOM 1346 C C . VAL A 1 171 ? -15.694 -6.924 -0.130 1.00 63.97 171 VAL A C 1
ATOM 1348 O O . VAL A 1 171 ? -15.733 -7.535 0.938 1.00 63.97 171 VAL A O 1
ATOM 1351 N N . LEU A 1 172 ? -15.648 -5.591 -0.182 1.00 62.31 172 LEU A N 1
ATOM 1352 C CA . LEU A 1 172 ? -15.703 -4.743 1.004 1.00 62.31 172 LEU A CA 1
ATOM 1353 C C . LEU A 1 172 ? -17.018 -4.955 1.757 1.00 62.31 172 LEU A C 1
ATOM 1355 O O . LEU A 1 172 ? -17.000 -5.103 2.976 1.00 62.31 172 LEU A O 1
ATOM 1359 N N . GLY A 1 173 ? -18.135 -5.050 1.037 1.00 57.34 173 GLY A N 1
ATOM 1360 C CA . GLY A 1 173 ? -19.442 -5.366 1.594 1.00 57.34 173 GLY A CA 1
ATOM 1361 C C . GLY A 1 173 ? -19.493 -6.733 2.284 1.00 57.34 173 GLY A C 1
ATOM 1362 O O . GLY A 1 173 ? -19.930 -6.832 3.432 1.00 57.34 173 GLY A O 1
ATOM 1363 N N . PHE A 1 174 ? -18.953 -7.774 1.639 1.00 63.81 174 PHE A N 1
ATOM 1364 C CA . PHE A 1 174 ? -18.801 -9.101 2.250 1.00 63.81 174 PHE A CA 1
ATOM 1365 C C . PHE A 1 174 ? -17.948 -9.059 3.524 1.00 63.81 174 PHE A C 1
ATOM 1367 O O . PHE A 1 174 ? -18.309 -9.656 4.537 1.00 63.81 174 PHE A O 1
ATOM 1374 N N . LEU A 1 175 ? -16.832 -8.329 3.502 1.00 58.22 175 LEU A N 1
ATOM 1375 C CA . LEU A 1 175 ? -15.927 -8.212 4.645 1.00 58.22 175 LEU A CA 1
ATOM 1376 C C . LEU A 1 175 ? -16.478 -7.337 5.772 1.00 58.22 175 LEU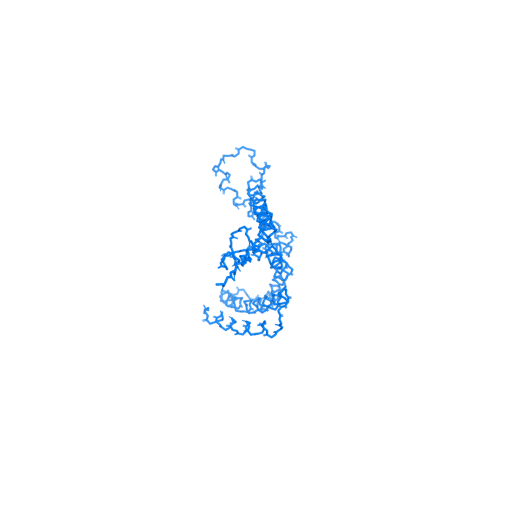 A C 1
ATOM 1378 O O . LEU A 1 175 ? -16.055 -7.512 6.916 1.00 58.22 175 LEU A O 1
ATOM 1382 N N . ARG A 1 176 ? -17.399 -6.414 5.477 1.00 58.44 176 ARG A N 1
ATOM 1383 C CA . ARG A 1 176 ? -18.116 -5.586 6.458 1.00 58.44 176 ARG A CA 1
ATOM 1384 C C . ARG A 1 176 ? -19.296 -6.308 7.120 1.00 58.44 176 ARG A C 1
ATOM 1386 O O . ARG A 1 176 ? -19.801 -5.788 8.108 1.00 58.44 176 ARG A O 1
ATOM 1393 N N . LEU A 1 177 ? -19.689 -7.498 6.641 1.00 56.50 177 LEU A N 1
ATOM 1394 C CA . LEU A 1 177 ? -20.906 -8.217 7.066 1.00 56.50 177 LEU A CA 1
ATOM 1395 C C . LEU A 1 177 ? -22.184 -7.366 6.911 1.00 56.50 177 LEU A C 1
ATOM 1397 O O . LEU A 1 177 ? -23.173 -7.576 7.614 1.00 56.50 177 LEU A O 1
ATOM 1401 N N . GLU A 1 178 ? -22.164 -6.393 6.000 1.00 57.03 178 GLU A N 1
ATOM 1402 C CA . GLU A 1 178 ? -23.321 -5.554 5.703 1.00 57.03 178 GLU A CA 1
ATOM 1403 C C . GLU A 1 178 ? -24.311 -6.308 4.811 1.00 57.03 178 GLU A C 1
ATOM 1405 O O . GLU A 1 178 ? -23.943 -7.186 4.027 1.00 57.03 178 GLU A O 1
ATOM 1410 N N . SER A 1 179 ? -25.600 -5.983 4.935 1.00 49.16 179 SER A N 1
ATOM 1411 C CA . SER A 1 179 ? -26.624 -6.655 4.136 1.00 49.16 179 SER A CA 1
ATOM 1412 C C . SER A 1 179 ? -26.401 -6.393 2.631 1.00 49.16 179 SER A C 1
ATOM 1414 O O . SER A 1 179 ? -26.080 -5.260 2.256 1.00 49.16 179 SER A O 1
ATOM 1416 N N . PRO A 1 180 ? -26.633 -7.381 1.742 1.00 50.75 180 PRO A N 1
ATOM 1417 C CA . PRO A 1 180 ? -26.491 -7.223 0.287 1.00 50.75 180 PRO A CA 1
ATOM 1418 C C . PRO A 1 180 ? -27.258 -6.023 -0.294 1.00 50.75 180 PRO A C 1
ATOM 1420 O O . PRO A 1 180 ? -26.853 -5.445 -1.303 1.00 50.75 180 PRO A O 1
ATOM 1423 N N . ALA A 1 181 ? -28.352 -5.620 0.360 1.00 55.25 181 ALA A N 1
ATOM 1424 C CA . ALA A 1 181 ? -29.153 -4.466 -0.026 1.00 55.25 181 ALA A CA 1
ATOM 1425 C C . ALA A 1 181 ? -28.402 -3.137 0.180 1.00 55.25 181 ALA A C 1
ATOM 1427 O O . ALA A 1 181 ? -28.404 -2.304 -0.728 1.00 55.25 181 ALA A O 1
ATOM 1428 N N . THR A 1 182 ? -27.703 -2.972 1.309 1.00 61.50 182 THR A N 1
ATOM 1429 C CA . THR A 1 182 ? -26.919 -1.767 1.646 1.00 61.50 182 THR A CA 1
ATOM 1430 C C . THR A 1 182 ? -25.766 -1.567 0.661 1.00 61.50 182 THR A C 1
ATOM 1432 O O . THR A 1 182 ? -25.605 -0.484 0.097 1.00 61.50 182 THR A O 1
ATOM 1435 N N . ILE A 1 183 ? -25.056 -2.655 0.349 1.00 58.34 183 ILE A N 1
ATOM 1436 C CA . ILE A 1 183 ? -23.945 -2.681 -0.614 1.00 58.34 183 ILE A CA 1
ATOM 1437 C C . ILE A 1 183 ? -24.440 -2.277 -2.010 1.00 58.34 183 ILE A C 1
ATOM 1439 O O . ILE A 1 183 ? -23.811 -1.474 -2.694 1.00 58.34 183 ILE A O 1
ATOM 1443 N N . SER A 1 184 ? -25.609 -2.777 -2.429 1.00 58.12 184 SER A N 1
ATOM 1444 C CA . SER A 1 184 ? -26.184 -2.445 -3.739 1.00 58.12 184 SER A CA 1
ATOM 1445 C C . SER A 1 184 ? -26.630 -0.981 -3.859 1.00 58.12 184 SER A C 1
ATOM 1447 O O . SER A 1 184 ? -26.532 -0.399 -4.944 1.00 58.12 184 SER A O 1
ATOM 1449 N N . SER A 1 185 ? -27.099 -0.370 -2.763 1.00 61.16 185 SER A N 1
ATOM 1450 C CA . SER A 1 185 ? -27.468 1.049 -2.745 1.00 61.16 185 SER A CA 1
ATOM 1451 C C . SER A 1 185 ? -26.247 1.964 -2.767 1.00 61.16 185 SER A C 1
ATOM 1453 O O . SER A 1 185 ? -26.253 2.941 -3.511 1.00 61.16 185 SER A O 1
ATOM 1455 N N . GLU A 1 186 ? -25.191 1.609 -2.031 1.00 65.00 186 GLU A N 1
ATOM 1456 C CA . GLU A 1 186 ? -23.941 2.373 -1.967 1.00 65.00 186 GLU A CA 1
ATOM 1457 C C . GLU A 1 186 ? -23.166 2.286 -3.294 1.00 65.00 186 GLU A C 1
ATOM 1459 O O . GLU A 1 186 ? -22.636 3.287 -3.783 1.00 65.00 186 GLU A O 1
ATOM 1464 N N . LEU A 1 187 ? -23.203 1.115 -3.949 1.00 62.66 187 LEU A N 1
ATOM 1465 C CA . LEU A 1 187 ? -22.707 0.934 -5.313 1.00 62.66 187 LEU A CA 1
ATOM 1466 C C . LEU A 1 187 ? -23.452 1.866 -6.277 1.00 62.66 187 LEU A C 1
ATOM 1468 O O . LEU A 1 187 ? -22.830 2.646 -6.986 1.00 62.66 187 LEU A O 1
ATOM 1472 N N . LYS A 1 188 ? -24.792 1.848 -6.284 1.00 59.69 188 LYS A N 1
ATOM 1473 C CA . LYS A 1 188 ? -25.588 2.686 -7.199 1.00 59.69 188 LYS A CA 1
ATOM 1474 C C . LYS A 1 188 ? -25.415 4.185 -6.955 1.00 59.69 188 LYS A C 1
ATOM 1476 O O . LYS A 1 188 ? -25.435 4.938 -7.926 1.00 59.69 188 LYS A O 1
ATOM 1481 N N . SER A 1 189 ? -25.250 4.621 -5.706 1.00 60.09 189 SER A N 1
ATOM 1482 C CA . SER A 1 189 ? -25.062 6.041 -5.388 1.00 60.09 189 SER A CA 1
ATOM 1483 C C . SER A 1 189 ? -23.669 6.548 -5.745 1.00 60.09 189 SER A C 1
ATOM 1485 O O . SER A 1 189 ? -23.528 7.711 -6.100 1.00 60.09 189 SER A O 1
ATOM 1487 N N . THR A 1 190 ? -22.651 5.689 -5.657 1.00 59.62 190 THR A N 1
ATOM 1488 C CA . THR A 1 190 ? -21.242 6.085 -5.809 1.00 59.62 190 THR A CA 1
ATOM 1489 C C . THR A 1 190 ? -20.715 5.847 -7.225 1.00 59.62 190 THR A C 1
ATOM 1491 O O . THR A 1 190 ? -19.887 6.610 -7.717 1.00 59.62 190 THR A O 1
ATOM 1494 N N . PHE A 1 191 ? -21.230 4.831 -7.921 1.00 58.19 191 PHE A N 1
ATOM 1495 C CA . PHE A 1 191 ? -20.775 4.446 -9.259 1.00 58.19 191 PHE A CA 1
ATOM 1496 C C . PHE A 1 191 ? -21.104 5.500 -10.325 1.00 58.19 191 PHE A C 1
ATOM 1498 O O . PHE A 1 191 ? -20.281 5.783 -11.191 1.00 58.19 191 PHE A O 1
ATOM 1505 N N . TRP A 1 192 ? -22.279 6.133 -10.235 1.00 54.66 192 TRP A N 1
ATOM 1506 C CA . TRP A 1 192 ? -22.695 7.169 -11.184 1.00 54.66 192 TRP A CA 1
ATOM 1507 C C . TRP A 1 192 ? -21.835 8.440 -11.121 1.00 54.66 192 TRP A C 1
ATOM 1509 O O . TRP A 1 192 ? -21.299 8.814 -12.162 1.00 54.66 192 TRP A O 1
ATOM 1519 N N . PRO A 1 193 ? -21.621 9.064 -9.944 1.00 53.78 193 PRO A N 1
ATOM 1520 C CA . PRO A 1 193 ? -20.726 10.214 -9.816 1.00 53.78 193 PRO A CA 1
ATOM 1521 C C . PRO A 1 193 ? -19.302 9.930 -10.302 1.00 53.78 193 PRO A C 1
ATOM 1523 O O . PRO A 1 193 ? -18.678 10.787 -10.924 1.00 53.78 193 PRO A O 1
ATOM 1526 N N . MET A 1 194 ? -18.798 8.718 -10.054 1.00 52.22 194 MET A N 1
ATOM 1527 C CA . MET A 1 194 ? -17.429 8.333 -10.396 1.00 52.22 194 MET A CA 1
ATOM 1528 C C . MET A 1 194 ? -17.203 8.199 -11.911 1.00 52.22 194 MET A C 1
ATOM 1530 O O . MET A 1 194 ? -16.125 8.533 -12.391 1.00 52.22 194 MET A O 1
ATOM 1534 N N . LEU A 1 195 ? -18.220 7.777 -12.672 1.00 52.09 195 LEU A N 1
ATOM 1535 C CA . LEU A 1 195 ? -18.167 7.708 -14.138 1.00 52.09 195 LEU A CA 1
ATOM 1536 C C . LEU A 1 195 ? -18.365 9.067 -14.822 1.00 52.09 195 LEU A C 1
ATOM 1538 O O . LEU A 1 195 ? -17.908 9.256 -15.943 1.00 52.09 195 LEU A O 1
ATOM 1542 N N . THR A 1 196 ? -19.053 10.008 -14.173 1.00 46.16 196 THR A N 1
ATOM 1543 C CA . THR A 1 196 ? -19.356 11.331 -14.748 1.00 46.16 196 THR A CA 1
ATOM 1544 C C . THR A 1 196 ? -18.328 12.413 -14.416 1.00 46.16 196 THR A C 1
ATOM 1546 O O . THR A 1 196 ? -18.392 13.491 -14.996 1.00 46.16 196 THR A O 1
ATOM 1549 N N . CYS A 1 197 ? -17.406 12.155 -13.481 1.00 43.44 197 CYS A N 1
ATOM 1550 C CA . CYS A 1 197 ? -16.325 13.079 -13.110 1.00 43.44 197 CYS A CA 1
ATOM 1551 C C . CYS A 1 197 ? -14.985 12.815 -13.829 1.00 43.44 197 CYS A C 1
ATOM 1553 O O . CYS A 1 197 ? -13.990 13.434 -13.455 1.00 43.44 197 CYS A O 1
ATOM 1555 N N . SER A 1 198 ? -14.947 11.915 -14.821 1.00 37.69 198 SER A N 1
ATOM 1556 C CA . SER A 1 198 ? -13.790 11.741 -15.722 1.00 37.69 198 SER A CA 1
ATOM 1557 C C . SER A 1 198 ? -13.875 12.653 -16.941 1.00 37.69 198 SER A C 1
ATOM 1559 O O . SER A 1 198 ? -15.002 12.832 -17.455 1.00 37.69 198 SER A O 1
#

InterPro domains:
  IPR007248 Mpv17/PMP22 [PTHR11266] (68-196)

Organism: NCBI:txid65489

pLDDT: mean 70.18, std 13.83, range [33.16, 90.5]

Foldseek 3Di:
DYDDDDDPDDDDDDPPPVVVVQVVQLVVLVCVVCVVVVVVVCCLVVVCVPVPVPDDPVVCVVCSVVSVVVVLVVCCVVCVLQSQLQVQLVVQLVVQLVVVVVVVAPSSRDDPLLSNLSSCCRNPPVSNVVVVVVVVLCVVDVDDDPVVVVVSVVCCCPVVVVVVLVSCLVSSCVSVVHDPVVSVVCCVVPVVVVVVVD

Mean predicted aligned error: 15.37 Å

Secondary structure (DSSP, 8-state):
-------------SHHHHHHHHHHHHHHHHHHHHHHHHHHHHHHHHTTTTT-TT--HHHHHHHHHHHHHHHHHHHHHH-HHHHHHHHHHHHHHHHHHHHHHHTT--TT---HHHHHHHHHHIIIIIHHHHHHHHHHHHHH-----TTHHHHHHHHIIIIIHHHHHHHHHHHHHHHHT--HHHHHHHHHHHHHHHHH--